Protein AF-A0A917DVJ4-F1 (afdb_monomer)

InterPro domains:
  IPR018531 Protein of unknown function DUF1993 [PF09351] (7-168)
  IPR018531 Protein of unknown function DUF1993 [PTHR36922] (6-174)
  IPR034660 DinB/YfiT-like putative metalloenzymes [G3DSA:1.20.120.450] (1-175)
  IPR034660 DinB/YfiT-like putative metalloenzymes [SSF109854] (7-173)

Mean predicted aligned error: 5.59 Å

pLDDT: mean 87.02, std 12.25, range [39.75, 98.81]

Sequence (176 aa):
MQLSVAETFSGTLRTLDSLLEKAADQGGKDADELMSARLAPDMYPLATQVCFAVYHALEIPHRLRGEPVPESVVAHVMAGLDPDNPGTLAAARARVADAIAILETAPAANPTPLGDAMVRIEQPNGTFAMTGEQYVRDWAMHQFYFHVMTAYAILRAAGIAIGKADYMPFARFKVA

Organism: NCBI:txid1703339

Structure (mmCIF, N/CA/C/O backbone):
data_AF-A0A917DVJ4-F1
#
_entry.id   AF-A0A917DVJ4-F1
#
loop_
_atom_site.group_PDB
_atom_site.id
_atom_site.type_symbol
_atom_site.label_atom_id
_atom_site.label_alt_id
_atom_site.label_comp_id
_atom_site.label_asym_id
_atom_site.label_entity_id
_atom_site.label_seq_id
_atom_site.pdbx_PDB_ins_code
_atom_site.Cartn_x
_atom_site.Cartn_y
_atom_site.Cartn_z
_atom_site.occupancy
_atom_site.B_iso_or_equiv
_atom_site.auth_seq_id
_atom_site.auth_comp_id
_atom_site.auth_asym_id
_atom_site.auth_atom_id
_atom_site.pdbx_PDB_model_num
ATOM 1 N N . MET A 1 1 ? 4.839 15.942 -20.034 1.00 39.75 1 MET A N 1
ATOM 2 C CA . MET A 1 1 ? 5.449 15.541 -18.751 1.00 39.75 1 MET A CA 1
ATOM 3 C C . MET A 1 1 ? 5.009 14.114 -18.501 1.00 39.75 1 MET A C 1
ATOM 5 O O . MET A 1 1 ? 3.821 13.892 -18.319 1.00 39.75 1 MET A O 1
ATOM 9 N N . GLN A 1 2 ? 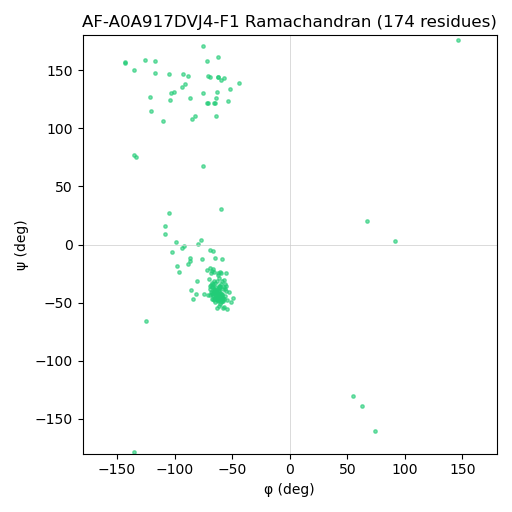5.909 13.152 -18.675 1.00 48.84 2 GLN A N 1
ATOM 10 C CA . GLN A 1 2 ? 5.601 11.738 -18.483 1.00 48.84 2 GLN A CA 1
ATOM 11 C C . GLN A 1 2 ? 5.776 11.473 -16.985 1.00 48.84 2 GLN A C 1
ATOM 13 O O . GLN A 1 2 ? 6.893 11.579 -16.493 1.00 48.84 2 GLN A O 1
ATOM 18 N N . LEU A 1 3 ? 4.675 11.273 -16.255 1.00 56.59 3 LEU A N 1
ATOM 19 C CA . LEU A 1 3 ? 4.735 10.931 -14.831 1.00 56.59 3 LEU A CA 1
ATOM 20 C C . LEU A 1 3 ? 5.422 9.572 -14.700 1.00 56.59 3 LEU A C 1
ATOM 22 O O . LEU A 1 3 ? 5.012 8.605 -15.346 1.00 56.59 3 LEU A O 1
ATOM 26 N N . SER A 1 4 ? 6.472 9.513 -13.892 1.00 76.94 4 SER A N 1
ATOM 27 C CA . SER A 1 4 ? 7.181 8.271 -13.609 1.00 76.94 4 SER A CA 1
ATOM 28 C C . SER A 1 4 ? 6.339 7.359 -12.710 1.00 76.94 4 SER A C 1
ATOM 30 O O . SER A 1 4 ? 5.448 7.797 -11.969 1.00 76.94 4 SER A O 1
ATOM 32 N N . VAL A 1 5 ? 6.631 6.059 -12.747 1.00 81.19 5 VAL A N 1
ATOM 33 C CA . VAL A 1 5 ? 5.953 5.067 -11.896 1.00 81.19 5 VAL A CA 1
ATOM 34 C C . VAL A 1 5 ? 6.172 5.382 -10.405 1.00 81.19 5 VAL A C 1
ATOM 36 O O . VAL A 1 5 ? 5.242 5.276 -9.606 1.00 81.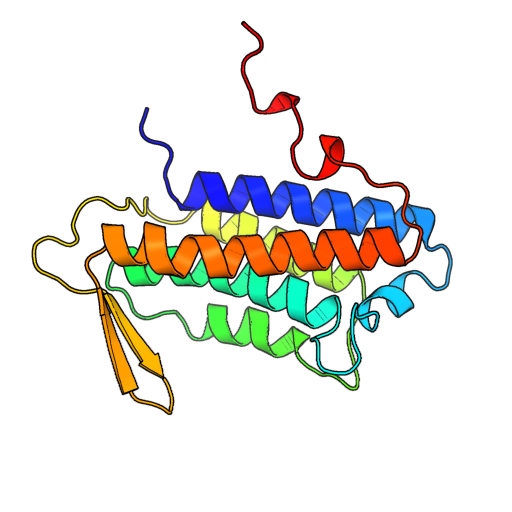19 5 VAL A O 1
ATOM 39 N N . ALA A 1 6 ? 7.362 5.875 -10.043 1.00 84.44 6 ALA A N 1
ATOM 40 C CA . ALA A 1 6 ? 7.710 6.267 -8.676 1.00 84.44 6 ALA A CA 1
ATOM 41 C C . ALA A 1 6 ? 6.877 7.455 -8.154 1.00 84.44 6 ALA A C 1
ATOM 43 O O . ALA A 1 6 ? 6.390 7.426 -7.020 1.00 84.44 6 ALA A O 1
ATOM 44 N N . GLU A 1 7 ? 6.639 8.480 -8.978 1.00 84.75 7 GLU A N 1
ATOM 45 C CA . GLU A 1 7 ? 5.765 9.608 -8.615 1.00 84.75 7 GLU A CA 1
ATOM 46 C C . GLU A 1 7 ? 4.320 9.144 -8.386 1.00 84.75 7 GLU A C 1
ATOM 48 O O . GLU A 1 7 ? 3.678 9.538 -7.410 1.00 84.75 7 GLU A O 1
ATOM 53 N N . THR A 1 8 ? 3.821 8.250 -9.243 1.00 86.75 8 THR A N 1
ATOM 54 C CA . THR A 1 8 ? 2.462 7.698 -9.126 1.00 86.75 8 THR A CA 1
ATOM 55 C C . THR A 1 8 ? 2.283 6.897 -7.832 1.00 86.75 8 THR A C 1
ATOM 57 O O . THR A 1 8 ? 1.302 7.084 -7.097 1.00 86.75 8 THR A O 1
ATOM 60 N N . PHE A 1 9 ? 3.244 6.027 -7.512 1.00 91.94 9 PHE A N 1
ATOM 61 C CA . PHE A 1 9 ? 3.194 5.207 -6.304 1.00 91.94 9 PHE A CA 1
ATOM 62 C C . PHE A 1 9 ? 3.414 6.020 -5.036 1.00 91.94 9 PHE A C 1
ATOM 64 O O . PHE A 1 9 ? 2.624 5.876 -4.108 1.00 91.94 9 PHE A O 1
ATOM 71 N N . SER A 1 10 ? 4.380 6.943 -5.002 1.00 92.88 10 SER A N 1
ATOM 72 C CA . SER A 1 10 ? 4.571 7.819 -3.837 1.00 92.88 10 SER A CA 1
ATOM 73 C C . SER A 1 10 ? 3.335 8.686 -3.572 1.00 92.88 10 SER A C 1
ATOM 75 O O . SER A 1 10 ? 2.961 8.911 -2.421 1.00 92.88 10 SER A O 1
ATOM 77 N N . GLY A 1 11 ? 2.642 9.154 -4.616 1.00 92.69 11 GLY A N 1
ATOM 78 C CA . GLY A 1 11 ? 1.345 9.809 -4.468 1.00 92.69 11 GLY A CA 1
ATOM 79 C C . GLY A 1 11 ? 0.341 8.891 -3.766 1.00 92.69 11 GLY A C 1
ATOM 80 O O . GLY A 1 11 ? -0.226 9.238 -2.727 1.00 92.69 11 GLY A O 1
ATOM 81 N N . THR A 1 12 ? 0.135 7.692 -4.290 1.00 95.00 12 THR A N 1
ATOM 82 C CA . THR A 1 12 ? -0.842 6.752 -3.721 1.00 95.00 12 THR A CA 1
ATOM 83 C C . THR A 1 12 ? -0.455 6.278 -2.308 1.00 95.00 12 THR A C 1
ATOM 85 O O . THR A 1 12 ? -1.326 6.121 -1.459 1.00 95.00 12 THR A O 1
ATOM 88 N N . LEU A 1 13 ? 0.834 6.144 -1.991 1.00 96.81 13 LEU A N 1
ATOM 89 C CA . LEU A 1 13 ? 1.298 5.851 -0.633 1.00 96.81 13 LEU A CA 1
ATOM 90 C C . LEU A 1 13 ? 1.011 6.998 0.344 1.00 96.81 13 LEU A C 1
ATOM 92 O O . LEU A 1 13 ? 0.570 6.733 1.454 1.00 96.81 13 LEU A O 1
ATOM 96 N N . ARG A 1 14 ? 1.151 8.268 -0.065 1.00 97.00 14 ARG A N 1
ATOM 97 C CA . ARG A 1 14 ? 0.711 9.404 0.774 1.00 97.00 14 ARG A CA 1
ATOM 98 C C . ARG A 1 14 ? -0.791 9.354 1.054 1.00 97.00 14 ARG A C 1
ATOM 100 O O . ARG A 1 14 ? -1.224 9.701 2.142 1.00 97.00 14 ARG A O 1
ATOM 107 N N . THR A 1 15 ? -1.583 8.897 0.083 1.00 96.56 15 THR A N 1
ATOM 108 C CA . THR A 1 15 ? -3.010 8.634 0.305 1.00 96.56 15 THR A CA 1
ATOM 109 C C . THR A 1 15 ? -3.205 7.547 1.361 1.00 96.56 15 THR A C 1
ATOM 111 O O . THR A 1 15 ? -3.989 7.746 2.282 1.00 96.56 15 THR A O 1
ATOM 114 N N . LEU A 1 16 ? -2.494 6.420 1.252 1.00 98.19 16 LEU A N 1
ATOM 115 C CA . LEU A 1 16 ? -2.566 5.343 2.240 1.00 98.19 16 LEU A CA 1
ATOM 116 C C . LEU A 1 16 ? -2.179 5.831 3.643 1.00 98.19 16 LEU A C 1
ATOM 118 O O . LEU A 1 16 ? -2.896 5.534 4.593 1.00 98.19 16 LEU A O 1
ATOM 122 N N . ASP A 1 17 ? -1.113 6.625 3.767 1.00 98.31 17 ASP A N 1
ATOM 123 C CA . ASP A 1 17 ? -0.705 7.219 5.045 1.00 98.31 17 ASP A CA 1
ATOM 124 C C . ASP A 1 17 ? -1.815 8.087 5.658 1.00 98.31 17 ASP A C 1
ATOM 126 O O . ASP A 1 17 ? -2.167 7.895 6.818 1.00 98.31 17 ASP A O 1
ATOM 130 N N . SER A 1 18 ? -2.455 8.959 4.869 1.00 97.94 18 SER A N 1
ATOM 131 C CA . SER A 1 18 ? -3.584 9.773 5.346 1.00 97.94 18 SER A CA 1
ATOM 132 C C . SER A 1 18 ? -4.803 8.939 5.765 1.00 97.94 18 SER A C 1
ATOM 134 O O . SER A 1 18 ? -5.548 9.339 6.659 1.00 97.94 18 SER A O 1
ATOM 136 N N . LEU A 1 19 ? -5.039 7.779 5.141 1.00 98.38 19 LEU A N 1
ATOM 137 C CA . LEU A 1 19 ? -6.100 6.860 5.571 1.00 98.38 19 LEU A CA 1
ATOM 138 C C . LEU A 1 19 ? -5.766 6.216 6.925 1.00 98.38 19 LEU A C 1
ATOM 140 O O . LEU A 1 19 ? -6.639 6.135 7.788 1.00 98.38 19 LEU A O 1
ATOM 144 N N . LEU A 1 20 ? -4.514 5.787 7.114 1.00 98.25 20 LEU A N 1
ATOM 145 C CA . LEU A 1 20 ? -4.028 5.211 8.373 1.00 98.25 20 LEU A CA 1
ATOM 146 C C . LEU A 1 20 ? -4.002 6.249 9.501 1.00 98.25 20 LEU A C 1
ATOM 148 O O . LEU A 1 20 ? -4.337 5.928 10.636 1.00 98.25 20 LEU A O 1
ATOM 152 N N . GLU A 1 21 ? -3.662 7.499 9.194 1.00 98.00 21 GLU A N 1
ATOM 153 C CA . GLU A 1 21 ? -3.731 8.621 10.133 1.00 98.00 21 GLU A CA 1
ATOM 154 C C . GLU A 1 21 ? -5.155 8.837 10.645 1.00 98.00 21 GLU A C 1
ATOM 156 O O . GLU A 1 21 ? -5.388 8.829 11.849 1.00 98.00 21 GLU A O 1
ATOM 161 N N . LYS A 1 22 ? -6.138 8.903 9.740 1.00 97.81 22 LYS A N 1
ATOM 162 C CA . LYS A 1 22 ? -7.548 9.007 10.135 1.00 97.81 22 LYS A CA 1
ATOM 163 C C . LYS A 1 22 ? -8.016 7.823 10.976 1.00 97.81 22 LYS A C 1
ATOM 165 O O . LYS A 1 22 ? -8.872 8.003 11.837 1.00 97.81 22 LYS A O 1
ATOM 170 N N . ALA A 1 23 ? -7.495 6.625 10.716 1.00 97.56 23 ALA A N 1
ATOM 171 C CA . ALA A 1 23 ? -7.784 5.455 11.534 1.00 97.56 23 ALA A CA 1
ATOM 172 C C . ALA A 1 23 ? -7.204 5.598 12.949 1.00 97.56 23 ALA A C 1
ATOM 174 O O . ALA A 1 23 ? -7.905 5.312 13.915 1.00 97.56 23 ALA A O 1
ATOM 175 N N . ALA A 1 24 ? -5.974 6.105 13.074 1.00 96.88 24 ALA A N 1
ATOM 176 C CA . ALA A 1 24 ? -5.344 6.372 14.365 1.00 96.88 24 ALA A CA 1
ATOM 177 C C . ALA A 1 24 ? -6.111 7.442 15.163 1.00 96.88 24 ALA A C 1
ATOM 179 O O . ALA A 1 24 ? -6.368 7.255 16.350 1.00 96.88 24 ALA A O 1
ATOM 180 N N . ASP A 1 25 ? -6.554 8.513 14.500 1.00 96.38 25 ASP A N 1
ATOM 181 C CA . ASP A 1 25 ? -7.299 9.605 15.137 1.00 96.38 25 ASP A CA 1
ATOM 182 C C . ASP A 1 25 ? -8.698 9.179 15.612 1.00 96.38 25 ASP A C 1
ATOM 184 O O . ASP A 1 25 ? -9.199 9.671 16.624 1.00 96.38 25 ASP A O 1
ATOM 188 N N . GLN A 1 26 ? -9.356 8.279 14.874 1.00 95.38 26 GLN A N 1
ATOM 189 C CA . GLN A 1 26 ? -10.740 7.869 15.138 1.00 95.38 26 GLN A CA 1
ATOM 190 C C . GLN A 1 26 ? -10.854 6.586 15.971 1.00 95.38 26 GLN A C 1
ATOM 192 O O . GLN A 1 26 ? -11.883 6.373 16.607 1.00 95.38 26 GLN A O 1
ATOM 197 N N . GLY A 1 27 ? -9.824 5.735 15.973 1.00 84.69 27 GLY A N 1
ATOM 198 C CA . GLY A 1 27 ? -9.834 4.430 16.642 1.00 84.69 27 GLY A CA 1
ATOM 199 C C . GLY A 1 27 ? -9.673 4.489 18.165 1.00 84.69 27 GLY A C 1
ATOM 200 O O . GLY A 1 27 ? -9.916 3.499 18.850 1.00 84.69 27 GLY A O 1
ATOM 201 N N . GLY A 1 28 ? -9.292 5.640 18.726 1.00 85.31 28 GLY A N 1
ATOM 202 C CA . GLY A 1 28 ? -9.133 5.798 20.171 1.00 85.31 28 GLY A CA 1
ATOM 203 C C . GLY A 1 28 ? -8.033 4.897 20.744 1.00 85.31 28 GLY A C 1
ATOM 204 O O . GLY A 1 28 ? -6.957 4.775 20.168 1.00 85.31 28 GLY A O 1
ATOM 205 N N . LYS A 1 29 ? -8.279 4.287 21.911 1.00 82.94 29 LYS A N 1
ATOM 206 C CA . LYS A 1 29 ? -7.277 3.458 22.613 1.00 82.94 29 LYS A CA 1
ATOM 207 C C . LYS A 1 29 ? -7.003 2.114 21.936 1.00 82.94 29 LYS A C 1
ATOM 209 O O . LYS A 1 29 ? -5.924 1.568 22.135 1.00 82.94 29 LYS A O 1
ATOM 214 N N . ASP A 1 30 ? -7.943 1.643 21.124 1.00 88.31 30 ASP A N 1
ATOM 215 C CA . ASP A 1 30 ? -7.911 0.317 20.506 1.00 88.31 30 ASP A CA 1
ATOM 216 C C . ASP A 1 30 ? -7.620 0.415 18.997 1.00 88.31 30 ASP A C 1
ATOM 218 O O . ASP A 1 30 ? -7.836 -0.527 18.241 1.00 88.31 30 ASP A O 1
ATOM 222 N N . ALA A 1 31 ? -7.121 1.567 18.529 1.00 93.19 31 ALA A N 1
ATOM 223 C CA . ALA A 1 31 ? -6.880 1.822 17.109 1.00 93.19 31 ALA A CA 1
ATOM 224 C C . ALA A 1 31 ? -5.955 0.773 16.465 1.00 93.19 31 ALA A C 1
ATOM 226 O O . ALA A 1 31 ? -6.147 0.402 15.307 1.00 93.19 31 ALA A O 1
ATOM 227 N N . ASP A 1 32 ? -4.991 0.250 17.224 1.00 95.31 32 ASP A N 1
ATOM 228 C CA . ASP A 1 32 ? -4.066 -0.779 16.747 1.00 95.31 32 ASP A CA 1
ATOM 229 C C . ASP A 1 32 ? -4.744 -2.143 16.509 1.00 95.31 32 ASP A C 1
ATOM 231 O O . ASP A 1 32 ? -4.255 -2.922 15.692 1.00 95.31 32 ASP A O 1
ATOM 235 N N . GLU A 1 33 ? -5.915 -2.424 17.100 1.00 94.56 33 GLU A N 1
ATOM 236 C CA . GLU A 1 33 ? -6.674 -3.656 16.816 1.00 94.56 33 GLU A CA 1
ATOM 237 C C . GLU A 1 33 ? -7.117 -3.740 15.344 1.00 94.56 33 GLU A C 1
ATOM 239 O O . GLU A 1 33 ? -7.271 -4.835 14.791 1.00 94.56 33 GLU A O 1
ATOM 244 N N . LEU A 1 34 ? -7.248 -2.592 14.664 1.00 95.88 34 LEU A N 1
ATOM 245 C CA . LEU A 1 34 ? -7.560 -2.526 13.234 1.00 95.88 34 LEU A CA 1
ATOM 246 C C . LEU A 1 34 ? -6.508 -3.226 12.371 1.00 95.88 34 LEU A C 1
ATOM 248 O O . LEU A 1 34 ? -6.836 -3.683 11.275 1.00 95.88 34 LEU A O 1
ATOM 252 N N . MET A 1 35 ? -5.268 -3.352 12.850 1.00 96.00 35 MET A N 1
ATOM 253 C CA . MET A 1 35 ? -4.189 -4.020 12.119 1.00 96.00 35 MET A CA 1
ATOM 254 C C . MET A 1 35 ? -4.490 -5.506 11.862 1.00 96.00 35 MET A C 1
ATOM 256 O O . MET A 1 35 ? -4.051 -6.042 10.841 1.00 96.00 35 MET A O 1
ATOM 260 N N . SER A 1 36 ? -5.313 -6.131 12.712 1.00 95.69 36 SER A N 1
ATOM 261 C CA . SER A 1 36 ? -5.814 -7.509 12.571 1.00 95.69 36 SER A CA 1
ATOM 262 C C . SER A 1 36 ? -7.084 -7.638 11.724 1.00 95.69 36 SER A C 1
ATOM 264 O O . SER A 1 36 ? -7.495 -8.754 11.394 1.00 95.69 36 SER A O 1
ATOM 266 N N . ALA A 1 37 ? -7.752 -6.530 11.394 1.00 96.06 37 ALA A N 1
ATOM 267 C CA . ALA A 1 37 ? -9.035 -6.567 10.700 1.00 96.06 37 ALA A CA 1
ATOM 268 C C . ALA A 1 37 ? -8.884 -7.060 9.250 1.00 96.06 37 ALA A C 1
ATOM 270 O O . ALA A 1 37 ? -7.910 -6.742 8.567 1.00 96.06 37 ALA A O 1
ATOM 271 N N . ARG A 1 38 ? -9.874 -7.819 8.762 1.00 97.19 38 ARG A N 1
ATOM 272 C CA . ARG A 1 38 ? -9.937 -8.385 7.399 1.00 97.19 38 ARG A CA 1
ATOM 273 C C . ARG A 1 38 ? -11.367 -8.385 6.867 1.00 97.19 38 ARG A C 1
ATOM 275 O O . ARG A 1 38 ? -12.314 -8.403 7.648 1.00 97.19 38 ARG A O 1
ATOM 282 N N . LEU A 1 39 ? -11.519 -8.387 5.541 1.00 98.06 39 LEU A N 1
ATOM 283 C CA . LEU A 1 39 ? -12.835 -8.373 4.879 1.00 98.06 39 LEU A CA 1
ATOM 284 C C . LEU A 1 39 ? -13.504 -9.750 4.817 1.00 98.06 39 LEU A C 1
ATOM 286 O O . LEU A 1 39 ? -14.727 -9.838 4.845 1.00 98.06 39 LEU A O 1
ATOM 290 N N . ALA A 1 40 ? -12.709 -10.813 4.719 1.00 97.94 40 ALA A N 1
ATOM 291 C CA . ALA A 1 40 ? -13.175 -12.193 4.680 1.00 97.94 40 ALA A CA 1
ATOM 292 C C . ALA A 1 40 ? -12.195 -13.100 5.445 1.00 97.94 40 ALA A C 1
ATOM 294 O O . ALA A 1 40 ? -11.034 -12.713 5.609 1.00 97.94 40 ALA A O 1
ATOM 295 N N . PRO A 1 41 ? -12.629 -14.280 5.932 1.00 95.44 41 PRO A N 1
ATOM 296 C CA . PRO A 1 41 ? -11.794 -15.155 6.763 1.00 95.44 41 PRO A CA 1
ATOM 297 C C . PRO A 1 41 ? -10.486 -15.612 6.103 1.00 95.44 41 PRO A C 1
ATOM 299 O O . PRO A 1 41 ? -9.493 -15.806 6.797 1.00 95.44 41 PRO A O 1
ATOM 302 N N . ASP A 1 42 ? -10.488 -15.769 4.781 1.00 95.25 42 ASP A N 1
ATOM 303 C CA . ASP A 1 42 ? -9.359 -16.200 3.952 1.00 95.25 42 ASP A CA 1
ATOM 304 C C . ASP A 1 42 ? -8.537 -15.033 3.379 1.00 95.25 42 ASP A C 1
ATOM 306 O O . ASP A 1 42 ? -7.515 -15.252 2.730 1.00 95.25 42 ASP A O 1
ATOM 310 N N . MET A 1 43 ? -8.947 -13.787 3.632 1.00 95.69 43 MET A N 1
ATOM 311 C CA . MET A 1 43 ? -8.198 -12.606 3.216 1.00 95.69 43 MET A CA 1
ATOM 312 C C . MET A 1 43 ? -7.176 -12.180 4.268 1.00 95.69 43 MET A C 1
ATOM 314 O O . MET A 1 43 ? -7.415 -12.224 5.478 1.00 95.69 43 MET A O 1
ATOM 318 N N . TYR A 1 44 ? -6.047 -11.673 3.779 1.00 95.44 44 TYR A N 1
ATOM 319 C CA . TYR A 1 44 ? -5.025 -11.065 4.619 1.00 95.44 44 TYR A CA 1
ATOM 320 C C . TYR A 1 44 ? -5.534 -9.815 5.364 1.00 95.44 44 TYR A C 1
ATOM 322 O O . TYR A 1 44 ? -6.309 -9.039 4.784 1.00 95.44 44 TYR A O 1
ATOM 330 N N . PRO A 1 45 ? -5.069 -9.590 6.610 1.00 96.19 45 PRO A N 1
ATOM 331 C CA . PRO A 1 45 ? -5.483 -8.463 7.441 1.00 96.19 45 PRO A CA 1
ATOM 332 C C . PRO A 1 45 ? -4.849 -7.137 7.001 1.00 96.19 45 PRO A C 1
ATOM 334 O O . PRO A 1 45 ? -3.934 -7.119 6.172 1.00 96.19 45 PRO A O 1
ATOM 337 N N . LEU A 1 46 ? -5.313 -6.023 7.577 1.00 96.94 46 LEU A N 1
ATOM 338 C CA . LEU A 1 46 ? -4.853 -4.665 7.262 1.00 96.94 46 LEU A CA 1
ATOM 339 C C . LEU A 1 46 ? -3.325 -4.541 7.277 1.00 96.94 46 LEU A C 1
ATOM 341 O O . LEU A 1 46 ? -2.762 -4.000 6.325 1.00 96.94 46 LEU A O 1
ATOM 345 N N . ALA A 1 47 ? -2.659 -5.080 8.305 1.00 95.38 47 ALA A N 1
ATOM 346 C CA . ALA A 1 47 ? -1.200 -5.062 8.425 1.00 95.38 47 ALA A CA 1
ATOM 347 C C . ALA A 1 47 ? -0.505 -5.584 7.161 1.00 95.38 47 ALA A C 1
ATOM 349 O O . ALA A 1 47 ? 0.360 -4.926 6.575 1.00 95.38 47 ALA A O 1
ATOM 350 N N . THR A 1 48 ? -0.952 -6.742 6.684 1.00 94.75 48 THR A N 1
ATOM 351 C CA . THR A 1 48 ? -0.418 -7.391 5.491 1.00 94.75 48 THR A CA 1
ATOM 352 C C . THR A 1 48 ? -0.755 -6.620 4.216 1.00 94.75 48 THR A C 1
ATOM 354 O O . THR A 1 48 ? 0.100 -6.504 3.339 1.00 94.75 48 THR A O 1
ATOM 357 N N . GLN A 1 49 ? -1.956 -6.039 4.109 1.00 97.00 49 GLN A N 1
ATOM 358 C CA . GLN A 1 49 ? -2.320 -5.204 2.955 1.00 97.00 49 GLN A CA 1
ATOM 359 C C . GLN A 1 49 ? -1.408 -3.974 2.8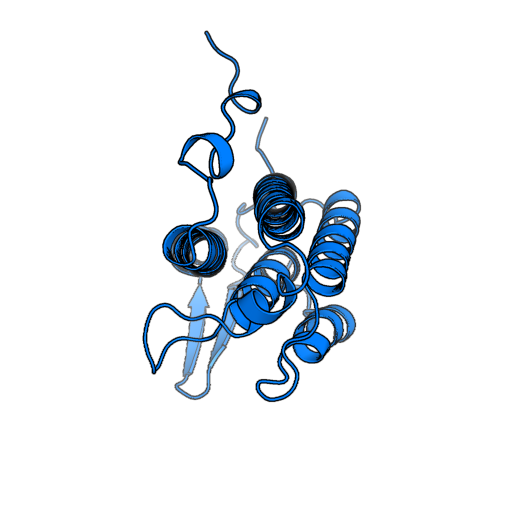42 1.00 97.00 49 GLN A C 1
ATOM 361 O O . GLN A 1 49 ? -0.931 -3.659 1.753 1.00 97.00 49 GLN A O 1
ATOM 366 N N . VAL A 1 50 ? -1.106 -3.309 3.964 1.00 96.50 50 VAL A N 1
ATOM 367 C CA . VAL A 1 50 ? -0.168 -2.174 3.989 1.00 96.50 50 VAL A CA 1
ATOM 368 C C . VAL A 1 50 ? 1.238 -2.623 3.592 1.00 96.50 50 VAL A C 1
ATOM 370 O O . VAL A 1 50 ? 1.880 -1.973 2.765 1.00 96.50 50 VAL A O 1
ATOM 373 N N . CYS A 1 51 ? 1.701 -3.760 4.119 1.00 94.69 51 CYS A N 1
ATOM 374 C CA . CYS A 1 51 ? 3.006 -4.316 3.770 1.00 94.69 51 CYS A CA 1
ATOM 375 C C . CYS A 1 51 ? 3.120 -4.608 2.268 1.00 94.69 51 CYS A C 1
ATOM 377 O O . CYS A 1 51 ? 4.100 -4.197 1.648 1.00 94.69 51 CYS A O 1
ATOM 379 N N . PHE A 1 52 ? 2.118 -5.240 1.652 1.00 95.06 52 PHE A N 1
ATOM 380 C CA . PHE A 1 52 ? 2.147 -5.513 0.213 1.00 95.06 52 PHE A CA 1
ATOM 381 C C . PHE A 1 52 ? 2.022 -4.255 -0.649 1.00 95.06 52 PHE A C 1
ATOM 383 O O . PHE A 1 52 ? 2.699 -4.160 -1.673 1.00 95.06 52 PHE A O 1
ATOM 390 N N . ALA A 1 53 ? 1.233 -3.260 -0.233 1.00 96.19 53 ALA A N 1
ATOM 391 C CA . ALA A 1 53 ? 1.196 -1.970 -0.920 1.00 96.19 53 ALA A CA 1
ATOM 392 C C . ALA A 1 53 ? 2.590 -1.315 -0.946 1.00 96.19 53 ALA A C 1
ATOM 394 O O . ALA A 1 53 ? 3.052 -0.883 -2.002 1.00 96.19 53 ALA A O 1
ATOM 395 N N . VAL A 1 54 ? 3.290 -1.302 0.193 1.00 95.19 54 VAL A N 1
ATOM 396 C CA . VAL A 1 54 ? 4.665 -0.789 0.295 1.00 95.19 54 VAL A CA 1
ATOM 397 C C . VAL A 1 54 ? 5.642 -1.628 -0.529 1.00 95.19 54 VAL A C 1
ATOM 399 O O . VAL A 1 54 ? 6.436 -1.066 -1.282 1.00 95.19 54 VAL A O 1
ATOM 402 N N . TYR A 1 55 ? 5.563 -2.957 -0.438 1.00 94.25 55 TYR A N 1
ATOM 403 C CA . TYR A 1 55 ? 6.421 -3.864 -1.198 1.00 94.25 55 TYR A CA 1
ATOM 404 C C . TYR A 1 55 ? 6.348 -3.589 -2.691 1.00 94.25 55 TYR A C 1
ATOM 406 O O . TYR A 1 55 ? 7.370 -3.318 -3.312 1.00 94.25 55 TYR A O 1
ATOM 414 N N . HIS A 1 56 ? 5.141 -3.607 -3.256 1.00 93.81 56 HIS A N 1
ATOM 415 C CA . HIS A 1 56 ? 4.951 -3.414 -4.686 1.00 93.81 56 HIS A CA 1
ATOM 416 C C . HIS A 1 56 ? 5.394 -2.022 -5.128 1.00 93.81 56 HIS A C 1
ATOM 418 O O . HIS A 1 56 ? 6.065 -1.900 -6.151 1.00 93.81 56 HIS A O 1
ATOM 424 N N . ALA A 1 57 ? 5.118 -0.986 -4.331 1.00 93.88 57 ALA A N 1
ATOM 425 C CA . ALA A 1 57 ? 5.586 0.360 -4.635 1.00 93.88 57 ALA A CA 1
ATOM 426 C C . ALA A 1 57 ?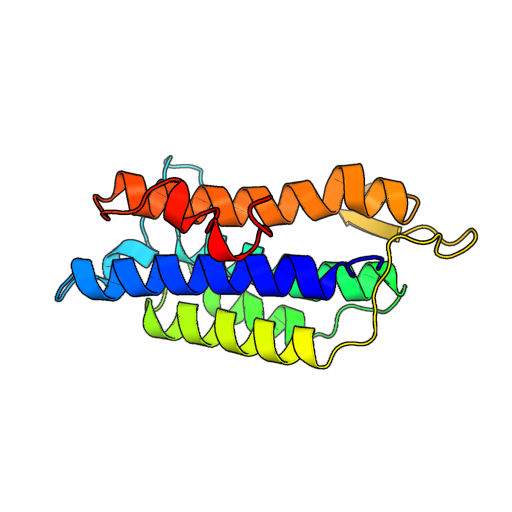 7.115 0.429 -4.804 1.00 93.88 57 ALA A C 1
ATOM 428 O O . ALA A 1 57 ? 7.590 1.129 -5.694 1.00 93.88 57 ALA A O 1
ATOM 429 N N . LEU A 1 58 ? 7.873 -0.312 -3.987 1.00 92.25 58 LEU A N 1
ATOM 430 C CA . LEU A 1 58 ? 9.337 -0.338 -4.022 1.00 92.25 58 LEU A CA 1
ATOM 431 C C . LEU A 1 58 ? 9.907 -1.330 -5.040 1.00 92.25 58 LEU A C 1
ATOM 433 O O . LEU A 1 58 ? 10.906 -1.042 -5.694 1.00 92.25 58 LEU A O 1
ATOM 437 N N . GLU A 1 59 ? 9.299 -2.499 -5.183 1.00 91.50 59 GLU A N 1
ATOM 438 C CA . GLU A 1 59 ? 9.795 -3.594 -6.014 1.00 91.50 59 GLU A CA 1
ATOM 439 C C . GLU A 1 59 ? 9.595 -3.325 -7.514 1.00 91.50 59 GLU A C 1
ATOM 441 O O . GLU A 1 59 ? 10.521 -3.518 -8.305 1.00 91.50 59 GLU A O 1
ATOM 446 N N . ILE A 1 60 ? 8.427 -2.806 -7.904 1.00 91.19 60 ILE A N 1
ATOM 447 C CA . ILE A 1 60 ? 8.069 -2.583 -9.310 1.00 91.19 60 ILE A CA 1
ATOM 448 C C . ILE A 1 60 ? 9.093 -1.680 -10.034 1.00 91.19 60 ILE A C 1
ATOM 450 O O . ILE A 1 60 ? 9.527 -2.057 -11.127 1.00 91.19 60 ILE A O 1
ATOM 454 N N . PRO A 1 61 ? 9.540 -0.533 -9.472 1.00 89.00 61 PRO A N 1
ATOM 455 C CA . PRO A 1 61 ? 10.594 0.275 -10.082 1.00 89.00 61 PRO A CA 1
ATOM 456 C C . PRO A 1 61 ? 11.910 -0.476 -10.319 1.00 89.00 61 PRO A C 1
ATOM 458 O O . PRO A 1 61 ? 12.543 -0.242 -11.344 1.00 89.00 61 PRO A O 1
ATOM 461 N N . HIS A 1 62 ? 12.317 -1.384 -9.424 1.00 88.38 62 HIS A N 1
ATOM 462 C CA . HIS A 1 62 ? 13.539 -2.181 -9.609 1.00 88.38 62 HIS A CA 1
ATOM 463 C C . HIS A 1 62 ? 13.392 -3.140 -10.791 1.00 88.38 62 HIS A C 1
ATOM 465 O O . HIS A 1 62 ? 14.242 -3.157 -11.683 1.00 88.38 62 HIS A O 1
ATOM 471 N N . ARG A 1 63 ? 12.265 -3.862 -10.876 1.00 88.31 63 ARG A N 1
ATOM 472 C CA . ARG A 1 63 ? 11.997 -4.748 -12.021 1.00 88.31 63 ARG A CA 1
ATOM 473 C C . ARG A 1 63 ? 11.929 -4.001 -13.345 1.00 88.31 63 ARG A C 1
ATOM 475 O O . ARG A 1 63 ? 12.435 -4.505 -14.343 1.00 88.31 63 ARG A O 1
ATOM 482 N N . LEU A 1 64 ? 11.363 -2.795 -13.358 1.00 85.75 64 LEU A N 1
ATOM 483 C CA . LEU A 1 64 ? 11.330 -1.948 -14.553 1.00 85.75 64 LEU A CA 1
ATOM 484 C C . LEU A 1 64 ? 12.705 -1.445 -14.993 1.00 85.75 64 LEU A C 1
ATOM 486 O O . LEU A 1 64 ? 12.863 -1.102 -16.160 1.00 85.75 64 LEU A O 1
ATOM 490 N N . ARG A 1 65 ? 13.693 -1.421 -14.096 1.00 84.69 65 ARG A N 1
ATOM 491 C CA . ARG A 1 65 ? 15.094 -1.130 -14.430 1.00 84.69 65 ARG A CA 1
ATOM 492 C C . ARG A 1 65 ? 15.912 -2.390 -14.734 1.00 84.69 65 ARG A C 1
ATOM 494 O O . ARG A 1 65 ? 17.085 -2.279 -15.070 1.00 84.69 65 ARG A O 1
ATOM 501 N N . GLY A 1 66 ? 15.311 -3.580 -14.641 1.00 83.31 66 GLY A N 1
ATOM 502 C CA . GLY A 1 66 ? 16.028 -4.852 -14.768 1.00 83.31 66 GLY A CA 1
ATOM 503 C C . GLY A 1 66 ? 17.004 -5.108 -13.613 1.00 83.31 66 GLY A C 1
ATOM 504 O O . GLY A 1 66 ? 17.934 -5.898 -13.756 1.00 83.31 66 GLY A O 1
ATOM 505 N N . GLU A 1 67 ? 16.810 -4.431 -12.482 1.00 85.38 67 GLU A N 1
ATOM 506 C CA . GLU A 1 67 ? 17.652 -4.540 -11.295 1.00 85.38 67 GLU A CA 1
ATOM 507 C C . GLU A 1 67 ? 17.093 -5.600 -10.335 1.00 85.38 67 GLU A C 1
ATOM 509 O O . GLU A 1 67 ? 15.870 -5.754 -10.222 1.00 85.38 67 GLU A O 1
ATOM 514 N N . PRO A 1 68 ? 17.958 -6.321 -9.599 1.00 84.25 68 PRO A N 1
ATOM 515 C CA . PRO A 1 68 ? 17.497 -7.159 -8.504 1.00 84.25 68 PRO A CA 1
ATOM 516 C C . PRO A 1 68 ? 16.827 -6.297 -7.428 1.00 84.25 68 PRO A C 1
ATOM 518 O O . PRO A 1 68 ? 17.264 -5.183 -7.135 1.00 84.25 68 PRO A O 1
ATOM 521 N N . VAL A 1 69 ? 15.777 -6.833 -6.810 1.00 85.56 69 VAL A N 1
ATOM 522 C CA . VAL A 1 69 ? 15.125 -6.194 -5.662 1.00 85.56 69 VAL A CA 1
ATOM 523 C C . VAL A 1 69 ? 16.059 -6.331 -4.457 1.00 85.56 69 VAL A C 1
ATOM 525 O O . VAL A 1 69 ? 16.395 -7.464 -4.105 1.00 85.56 69 VAL A O 1
ATOM 528 N N . PRO A 1 70 ? 16.490 -5.233 -3.812 1.00 86.06 70 PRO A N 1
ATOM 529 C CA . PRO A 1 70 ? 17.387 -5.317 -2.668 1.00 86.06 70 PRO A CA 1
ATOM 530 C C . PRO A 1 70 ? 16.771 -6.127 -1.522 1.00 86.06 70 PRO A C 1
ATOM 532 O O . PRO A 1 70 ? 15.591 -5.964 -1.206 1.00 86.06 70 PRO A O 1
ATOM 535 N N . GLU A 1 71 ? 17.579 -6.936 -0.832 1.00 86.06 71 GLU A N 1
ATOM 536 C CA . GLU A 1 71 ? 17.131 -7.663 0.366 1.00 86.06 71 GLU A CA 1
ATOM 537 C C . GLU A 1 71 ? 16.583 -6.718 1.438 1.00 86.06 71 GLU A C 1
ATOM 539 O O . GLU A 1 71 ? 15.657 -7.079 2.154 1.00 86.06 71 GLU A O 1
ATOM 544 N N . SER A 1 72 ? 17.085 -5.482 1.510 1.00 79.69 72 SER A N 1
ATOM 545 C CA . SER A 1 72 ? 16.556 -4.451 2.404 1.00 79.69 72 SER A CA 1
ATOM 546 C C . SER A 1 72 ? 15.099 -4.088 2.104 1.00 79.69 72 SER A C 1
ATOM 548 O O . SER A 1 72 ? 14.338 -3.874 3.040 1.00 79.69 72 SER A O 1
ATOM 550 N N . VAL A 1 73 ? 14.673 -4.079 0.834 1.00 79.00 73 VAL A N 1
ATOM 551 C CA . VAL A 1 73 ? 13.266 -3.860 0.447 1.00 79.00 73 VAL A CA 1
ATOM 552 C C . VAL A 1 73 ? 12.403 -5.038 0.896 1.00 79.00 73 VAL A C 1
ATOM 554 O O . VAL A 1 73 ? 11.303 -4.842 1.412 1.00 79.00 73 VAL A O 1
ATOM 557 N N . VAL A 1 74 ? 12.911 -6.263 0.744 1.00 79.81 74 VAL A N 1
ATOM 558 C CA . VAL A 1 74 ? 12.223 -7.476 1.205 1.00 79.81 74 VAL A CA 1
ATOM 559 C C . VAL A 1 74 ? 12.114 -7.477 2.732 1.00 79.81 74 VAL A C 1
ATOM 561 O O . VAL A 1 74 ? 11.020 -7.631 3.265 1.00 79.81 74 VAL A O 1
ATOM 564 N N . ALA A 1 75 ? 13.214 -7.230 3.442 1.00 78.44 75 ALA A N 1
ATOM 565 C CA . ALA A 1 75 ? 13.268 -7.184 4.900 1.00 78.44 75 ALA A CA 1
ATOM 566 C C . ALA A 1 75 ? 12.376 -6.079 5.482 1.00 78.44 75 ALA A C 1
ATOM 568 O O . ALA A 1 75 ? 11.670 -6.324 6.463 1.00 78.44 75 ALA A O 1
ATOM 569 N N . HIS A 1 76 ? 12.344 -4.900 4.842 1.00 69.62 76 HIS A N 1
ATOM 570 C CA . HIS A 1 76 ? 11.451 -3.801 5.218 1.00 69.62 76 HIS A CA 1
ATOM 571 C C . HIS A 1 76 ? 10.008 -4.282 5.285 1.00 69.62 76 HIS A C 1
ATOM 573 O O . HIS A 1 76 ? 9.302 -3.954 6.225 1.00 69.62 76 HIS A O 1
ATOM 579 N N . VAL A 1 77 ? 9.574 -5.120 4.347 1.00 71.88 77 VAL A N 1
ATOM 580 C CA . VAL A 1 77 ? 8.196 -5.620 4.262 1.00 71.88 77 VAL A CA 1
ATOM 581 C C . VAL A 1 77 ? 7.968 -6.825 5.172 1.00 71.88 77 VAL A C 1
ATOM 583 O O . VAL A 1 77 ? 6.985 -6.846 5.908 1.00 71.88 77 VAL A O 1
ATOM 586 N N . MET A 1 78 ? 8.872 -7.809 5.161 1.00 70.56 78 MET A N 1
ATOM 587 C CA . MET A 1 78 ? 8.711 -9.058 5.918 1.00 70.56 78 MET A CA 1
ATOM 588 C C . MET A 1 78 ? 8.631 -8.827 7.432 1.00 70.56 78 MET A C 1
ATOM 590 O O . MET A 1 78 ? 7.934 -9.565 8.121 1.00 70.56 78 MET A O 1
ATOM 594 N N . ALA A 1 79 ? 9.263 -7.770 7.950 1.00 67.00 79 ALA A N 1
ATOM 595 C CA . ALA A 1 79 ? 9.189 -7.420 9.368 1.00 67.00 79 ALA A CA 1
ATOM 596 C C . ALA A 1 79 ? 7.780 -7.004 9.852 1.00 67.00 79 ALA A C 1
ATOM 598 O O . ALA A 1 79 ? 7.578 -6.882 11.055 1.00 67.00 79 ALA A O 1
ATOM 599 N N . GLY A 1 80 ? 6.820 -6.758 8.950 1.00 64.06 80 GLY A N 1
ATOM 600 C CA . GLY A 1 80 ? 5.422 -6.446 9.287 1.00 64.06 80 GLY A CA 1
ATOM 601 C C . GLY A 1 80 ? 4.422 -7.563 8.963 1.00 64.06 80 GLY A C 1
ATOM 602 O O . GLY A 1 80 ? 3.219 -7.321 9.002 1.00 64.06 80 GLY A O 1
ATOM 603 N N . LEU A 1 81 ? 4.896 -8.760 8.598 1.00 75.00 81 LEU A N 1
ATOM 604 C CA . LEU A 1 81 ? 4.064 -9.890 8.162 1.00 75.00 81 LEU A CA 1
ATOM 605 C C . LEU A 1 81 ? 3.920 -10.993 9.219 1.00 75.00 81 LEU A C 1
ATOM 607 O O . LEU A 1 81 ? 3.706 -12.150 8.863 1.00 75.00 81 LEU A O 1
ATOM 611 N N . ASP A 1 82 ? 4.028 -10.654 10.501 1.00 82.06 82 ASP A N 1
ATOM 612 C CA . ASP A 1 82 ? 3.706 -11.589 11.577 1.00 82.06 82 ASP A CA 1
ATOM 613 C C . ASP A 1 82 ? 2.181 -11.590 11.816 1.00 82.06 82 ASP A C 1
ATOM 615 O O . ASP A 1 82 ? 1.636 -10.581 12.273 1.00 82.06 82 ASP A O 1
ATOM 619 N N . PRO A 1 83 ? 1.459 -12.679 11.484 1.00 71.44 83 PRO A N 1
ATOM 620 C CA . PRO A 1 83 ? 0.014 -12.746 11.685 1.00 71.44 83 PRO A CA 1
ATOM 621 C C . PRO A 1 83 ? -0.386 -12.767 13.166 1.00 71.44 83 PRO A C 1
ATOM 623 O O . PRO A 1 83 ? -1.514 -12.386 13.478 1.00 71.44 83 PRO A O 1
ATOM 626 N N . ASP A 1 84 ? 0.514 -13.186 14.060 1.00 81.31 84 ASP A N 1
ATOM 627 C CA . ASP A 1 84 ? 0.283 -13.222 15.505 1.00 81.31 84 ASP A CA 1
ATOM 628 C C . ASP A 1 84 ? 0.672 -11.892 16.174 1.00 81.31 84 ASP A C 1
ATOM 630 O O . ASP A 1 84 ? 0.237 -11.596 17.289 1.00 81.31 84 ASP A O 1
ATOM 634 N N . ASN A 1 85 ? 1.456 -11.060 15.481 1.00 85.81 85 ASN A N 1
ATOM 635 C CA . ASN A 1 85 ? 1.869 -9.737 15.932 1.00 85.81 85 ASN A CA 1
ATOM 636 C C . ASN A 1 85 ? 1.737 -8.693 14.802 1.00 85.81 85 ASN A C 1
ATOM 638 O O . ASN A 1 85 ? 2.734 -8.271 14.210 1.00 85.81 85 ASN A O 1
ATOM 642 N N . PRO A 1 86 ? 0.508 -8.226 14.516 1.00 86.56 86 PRO A N 1
ATOM 643 C CA . PRO A 1 86 ? 0.198 -7.359 13.373 1.00 86.56 86 PRO A CA 1
ATOM 644 C C . PRO A 1 86 ? 0.774 -5.933 13.495 1.00 86.56 86 PRO A C 1
ATOM 646 O O . PRO A 1 86 ? 0.664 -5.133 12.561 1.00 86.56 86 PRO A O 1
ATOM 649 N N . GLY A 1 87 ? 1.392 -5.601 14.633 1.00 91.56 87 GLY A N 1
ATOM 650 C CA . GLY A 1 87 ? 2.003 -4.305 14.901 1.00 91.56 87 GLY A CA 1
ATOM 651 C C . GLY A 1 87 ? 0.988 -3.190 15.160 1.00 91.56 87 GLY A C 1
ATOM 652 O O . GLY A 1 87 ? -0.163 -3.434 15.509 1.00 91.56 87 GLY A O 1
ATOM 653 N N . THR A 1 88 ? 1.446 -1.947 15.011 1.00 94.69 88 THR A N 1
ATOM 654 C CA . THR A 1 88 ? 0.667 -0.734 15.302 1.00 94.69 88 THR A CA 1
ATOM 655 C C . THR A 1 88 ? 0.446 0.104 14.048 1.00 94.69 88 THR A C 1
ATOM 657 O O . THR A 1 88 ? 1.239 0.052 13.099 1.00 94.69 88 THR A O 1
ATOM 660 N N . LEU A 1 89 ? -0.586 0.951 14.058 1.00 96.19 89 LEU A N 1
ATOM 661 C CA . LEU A 1 89 ? -0.819 1.942 13.003 1.00 96.19 89 LEU A CA 1
ATOM 662 C C . LEU A 1 89 ? 0.381 2.883 12.856 1.00 96.19 89 LEU A C 1
ATOM 664 O O . LEU A 1 89 ? 0.772 3.213 11.739 1.00 96.19 89 LEU A O 1
ATOM 668 N N . ALA A 1 90 ? 1.017 3.268 13.966 1.00 95.62 90 ALA A N 1
ATOM 669 C CA . ALA A 1 90 ? 2.216 4.104 13.945 1.00 95.62 90 ALA A CA 1
ATOM 670 C C . ALA A 1 90 ? 3.383 3.428 13.200 1.00 95.62 90 ALA A C 1
ATOM 672 O O . ALA A 1 90 ? 4.029 4.059 12.362 1.00 95.62 90 ALA A O 1
ATOM 673 N N . ALA A 1 91 ? 3.625 2.136 13.448 1.00 93.44 91 ALA A N 1
ATOM 674 C CA . ALA A 1 91 ? 4.659 1.376 12.745 1.00 93.44 91 ALA A CA 1
ATOM 675 C C . ALA A 1 91 ? 4.321 1.175 11.257 1.00 93.44 91 ALA A C 1
ATOM 677 O O . ALA A 1 91 ? 5.206 1.231 10.399 1.00 93.44 91 ALA A O 1
ATOM 678 N N . ALA A 1 92 ? 3.040 0.974 10.935 1.00 95.12 92 ALA A N 1
ATOM 679 C CA . ALA A 1 92 ? 2.568 0.893 9.558 1.00 95.12 92 ALA A CA 1
ATOM 680 C C . ALA A 1 92 ? 2.804 2.211 8.804 1.00 95.12 92 ALA A C 1
ATOM 682 O O . ALA A 1 92 ? 3.380 2.199 7.718 1.00 95.12 92 ALA A O 1
ATOM 683 N N . ARG A 1 93 ? 2.443 3.351 9.404 1.00 97.06 93 ARG A N 1
ATOM 684 C CA . ARG A 1 93 ? 2.692 4.689 8.846 1.00 97.06 93 ARG A CA 1
ATOM 685 C C . ARG A 1 93 ? 4.176 4.978 8.644 1.00 97.06 93 ARG A C 1
ATOM 687 O O . ARG A 1 93 ? 4.559 5.430 7.570 1.00 97.06 93 ARG A O 1
ATOM 694 N N . ALA A 1 94 ? 5.023 4.649 9.622 1.00 95.00 94 ALA A N 1
ATOM 695 C CA . ALA A 1 94 ? 6.474 4.796 9.489 1.00 95.00 94 ALA A CA 1
ATOM 696 C C . ALA A 1 94 ? 7.010 4.026 8.268 1.00 95.00 94 ALA A C 1
ATOM 698 O O . ALA A 1 94 ? 7.738 4.577 7.447 1.00 95.00 94 ALA A O 1
ATOM 699 N N . ARG A 1 95 ? 6.541 2.789 8.069 1.00 93.31 95 ARG A N 1
ATOM 700 C CA . ARG A 1 95 ? 6.902 1.967 6.906 1.00 93.31 95 ARG A CA 1
ATOM 701 C C . ARG A 1 95 ? 6.462 2.587 5.575 1.00 93.31 95 ARG A C 1
ATOM 703 O O . ARG A 1 95 ? 7.205 2.492 4.595 1.00 93.31 95 ARG A O 1
ATOM 710 N N . VAL A 1 96 ? 5.283 3.215 5.530 1.00 96.12 96 VAL A N 1
ATOM 711 C CA . VAL A 1 96 ? 4.805 3.965 4.354 1.00 96.12 96 VAL A CA 1
ATOM 712 C C . VAL A 1 96 ? 5.674 5.202 4.102 1.00 96.12 96 VAL A C 1
ATOM 714 O O . VAL A 1 96 ? 6.061 5.445 2.959 1.00 96.12 96 VAL A O 1
ATOM 717 N N . ALA A 1 97 ? 6.017 5.955 5.149 1.00 96.00 97 ALA A N 1
ATOM 718 C CA . ALA A 1 97 ? 6.863 7.144 5.060 1.00 96.00 97 ALA A CA 1
ATOM 719 C C . ALA A 1 97 ? 8.273 6.815 4.539 1.00 96.00 97 ALA A C 1
ATOM 721 O O . ALA A 1 97 ? 8.746 7.466 3.606 1.00 96.00 97 ALA A O 1
ATOM 722 N N . ASP A 1 98 ? 8.898 5.757 5.057 1.00 93.38 98 ASP A N 1
ATOM 723 C CA . ASP A 1 98 ? 10.203 5.279 4.588 1.00 93.38 98 ASP A CA 1
ATOM 724 C C . ASP A 1 98 ? 10.159 4.913 3.098 1.00 93.38 98 ASP A C 1
ATOM 726 O O . ASP A 1 98 ? 11.046 5.276 2.324 1.00 93.38 98 ASP A O 1
ATOM 730 N N . ALA A 1 99 ? 9.091 4.238 2.664 1.00 93.44 99 ALA A N 1
ATOM 731 C CA . ALA A 1 99 ? 8.919 3.867 1.265 1.00 93.44 99 ALA A CA 1
ATOM 732 C C . ALA A 1 99 ? 8.754 5.090 0.351 1.00 93.44 99 ALA A C 1
ATOM 734 O O . ALA A 1 99 ? 9.311 5.118 -0.745 1.00 93.44 99 ALA A O 1
ATOM 735 N N . ILE A 1 100 ? 8.030 6.119 0.801 1.00 94.88 100 ILE A N 1
ATOM 736 C CA . ILE A 1 100 ? 7.922 7.392 0.079 1.00 94.88 100 ILE A CA 1
ATOM 737 C C . ILE A 1 100 ? 9.305 8.042 -0.062 1.00 94.88 100 ILE A C 1
ATOM 739 O O . ILE A 1 100 ? 9.667 8.415 -1.176 1.00 94.88 100 ILE A O 1
ATOM 743 N N . ALA A 1 101 ? 10.096 8.113 1.013 1.00 93.44 101 ALA A N 1
ATOM 744 C CA . ALA A 1 101 ? 11.438 8.702 0.980 1.00 93.44 101 ALA A CA 1
ATOM 745 C C . ALA A 1 101 ? 12.390 7.952 0.026 1.00 93.44 101 ALA A C 1
ATOM 747 O O . ALA A 1 101 ? 13.155 8.567 -0.723 1.00 93.44 101 ALA A O 1
ATOM 748 N N . ILE A 1 102 ? 12.308 6.617 -0.010 1.00 91.19 102 ILE A N 1
ATOM 749 C CA . ILE A 1 102 ? 13.055 5.799 -0.976 1.00 91.19 102 ILE A CA 1
ATOM 750 C C . ILE A 1 102 ? 12.615 6.128 -2.410 1.00 91.19 102 ILE A C 1
ATOM 752 O O . ILE A 1 102 ? 13.458 6.318 -3.283 1.00 91.19 102 ILE A O 1
ATOM 756 N N . LEU A 1 103 ? 11.309 6.233 -2.671 1.00 90.50 103 LEU A N 1
ATOM 757 C CA . LEU A 1 103 ? 10.789 6.517 -4.014 1.00 90.50 103 LEU A CA 1
ATOM 758 C C . LEU A 1 103 ? 11.137 7.918 -4.517 1.00 90.50 103 LEU A C 1
ATOM 760 O O . LEU A 1 103 ? 11.362 8.087 -5.711 1.00 90.50 103 LEU A O 1
ATOM 764 N N . GLU A 1 104 ? 11.195 8.910 -3.630 1.00 90.00 104 GLU A N 1
ATOM 765 C CA . GLU A 1 104 ? 11.564 10.289 -3.976 1.00 90.00 104 GLU A CA 1
ATOM 766 C C . GLU A 1 104 ? 13.037 10.433 -4.382 1.00 90.00 104 GLU A C 1
ATOM 768 O O . GLU A 1 104 ? 13.386 11.353 -5.119 1.00 90.00 104 GLU A O 1
ATOM 773 N N . THR A 1 105 ? 13.896 9.520 -3.924 1.00 88.69 105 THR A N 1
ATOM 774 C CA . THR A 1 105 ? 15.332 9.502 -4.248 1.00 88.69 105 THR A CA 1
ATOM 775 C C . THR A 1 105 ? 15.694 8.465 -5.314 1.00 88.69 105 THR A C 1
ATOM 777 O O . THR A 1 105 ? 16.834 8.430 -5.784 1.00 88.69 105 THR A O 1
ATOM 780 N N . ALA A 1 106 ? 14.737 7.629 -5.726 1.00 84.56 106 ALA A N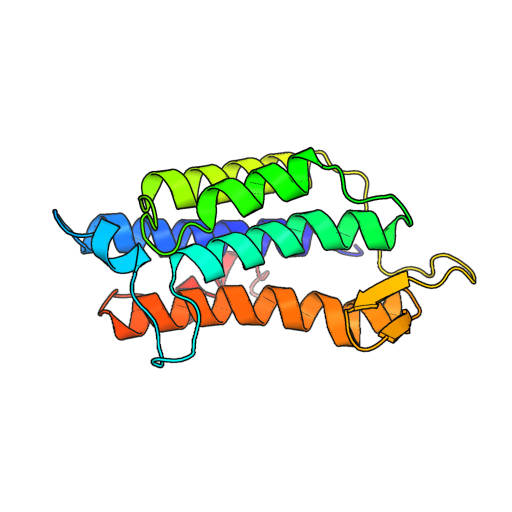 1
ATOM 781 C CA . ALA A 1 106 ? 14.962 6.568 -6.693 1.00 84.56 106 ALA A CA 1
ATOM 782 C C . ALA A 1 106 ? 15.186 7.118 -8.117 1.00 84.56 106 ALA A C 1
ATOM 784 O O . ALA A 1 106 ? 14.520 8.070 -8.535 1.00 84.56 106 ALA A O 1
ATOM 785 N N . PRO A 1 107 ? 16.055 6.477 -8.923 1.00 81.56 107 PRO A N 1
ATOM 786 C CA . PRO A 1 107 ? 16.153 6.769 -10.347 1.00 81.56 107 PRO A CA 1
ATOM 787 C C . PRO A 1 107 ? 14.805 6.573 -11.045 1.00 81.56 107 PRO A C 1
ATOM 789 O O . PRO A 1 107 ? 14.065 5.629 -10.739 1.00 81.56 107 PRO A O 1
ATOM 792 N N . ALA A 1 108 ? 14.515 7.432 -12.026 1.00 78.12 108 ALA A N 1
ATOM 793 C CA . ALA A 1 108 ? 13.285 7.352 -12.801 1.00 78.12 108 ALA A CA 1
ATOM 794 C C . ALA A 1 108 ? 13.100 5.945 -13.396 1.00 78.12 108 ALA A C 1
ATOM 796 O O . ALA A 1 108 ? 13.952 5.445 -14.128 1.00 78.12 108 ALA A O 1
ATOM 797 N N . ALA A 1 109 ? 11.963 5.323 -13.088 1.00 75.19 109 ALA A N 1
ATOM 798 C CA . ALA A 1 109 ? 11.533 4.062 -13.673 1.00 75.19 109 ALA A CA 1
ATOM 799 C C . ALA A 1 109 ? 10.338 4.346 -14.583 1.00 75.19 109 ALA A C 1
ATOM 801 O O . ALA A 1 109 ? 9.238 4.654 -14.110 1.00 75.19 109 ALA A O 1
ATOM 802 N N . ASN A 1 110 ? 10.578 4.291 -15.892 1.00 70.56 110 ASN A N 1
ATOM 803 C CA . ASN A 1 110 ? 9.550 4.511 -16.899 1.00 70.56 110 ASN A CA 1
ATOM 804 C C . ASN A 1 110 ? 9.143 3.176 -17.530 1.00 70.56 110 ASN A C 1
ATOM 806 O O . ASN A 1 110 ? 10.002 2.322 -17.727 1.00 70.56 110 ASN A O 1
ATOM 810 N N . PRO A 1 111 ? 7.866 3.010 -17.918 1.00 62.44 111 PRO A N 1
ATOM 811 C CA . PRO A 1 111 ? 7.402 1.827 -18.644 1.00 62.44 111 PRO A CA 1
ATOM 812 C C . PRO A 1 111 ? 7.990 1.697 -20.057 1.00 62.44 111 PRO A C 1
ATOM 814 O O . PRO A 1 111 ? 7.699 0.714 -20.736 1.00 62.44 111 PRO A O 1
ATOM 817 N N . THR A 1 112 ? 8.748 2.703 -20.524 1.00 61.81 112 THR A N 1
ATOM 818 C CA . THR A 1 112 ? 9.479 2.674 -21.797 1.00 61.81 112 THR A CA 1
ATOM 819 C C . THR A 1 112 ? 10.180 1.325 -21.938 1.00 61.81 112 THR A C 1
ATOM 821 O O . THR A 1 112 ? 10.706 0.839 -20.934 1.00 61.81 112 THR A O 1
ATOM 824 N N . PRO A 1 113 ? 10.185 0.698 -23.131 1.00 53.53 113 PRO A N 1
ATOM 825 C CA . PRO A 1 113 ? 10.691 -0.656 -23.261 1.00 53.53 113 PRO A CA 1
ATOM 826 C C . PRO A 1 113 ? 12.086 -0.747 -22.653 1.00 53.53 113 PRO A C 1
ATOM 828 O O . PRO A 1 113 ? 12.944 0.087 -22.952 1.00 53.53 113 PRO A O 1
ATOM 831 N N . LEU A 1 114 ? 12.319 -1.787 -21.857 1.00 55.75 114 LEU A N 1
ATOM 832 C CA . LEU A 1 114 ? 13.638 -2.295 -21.469 1.00 55.75 114 LEU A CA 1
ATOM 833 C C . LEU A 1 114 ? 14.466 -2.736 -22.713 1.00 55.75 114 LEU A C 1
ATOM 835 O O . LEU A 1 114 ? 15.235 -3.692 -22.667 1.00 55.75 114 LEU A O 1
ATOM 839 N N . GLY A 1 115 ? 14.260 -2.105 -23.874 1.00 59.84 115 GLY A N 1
ATOM 840 C CA . GLY A 1 115 ? 14.501 -2.687 -25.187 1.00 59.84 115 GLY A CA 1
ATOM 841 C C . GLY A 1 115 ? 13.736 -4.003 -25.341 1.00 59.84 115 GLY A C 1
ATOM 842 O O . GLY A 1 115 ? 12.554 -4.089 -25.006 1.00 59.84 115 GLY A O 1
ATOM 843 N N . ASP A 1 116 ? 14.450 -5.034 -25.788 1.00 58.84 116 ASP A N 1
ATOM 844 C CA . ASP A 1 116 ? 13.968 -6.416 -25.889 1.00 58.84 116 ASP A CA 1
ATOM 845 C C . ASP A 1 116 ? 13.985 -7.172 -24.542 1.00 58.84 116 ASP A C 1
ATOM 847 O O . ASP A 1 116 ? 13.638 -8.355 -24.493 1.00 58.84 116 ASP A O 1
ATOM 851 N N . ALA A 1 117 ? 14.412 -6.545 -23.435 1.00 70.25 117 ALA A N 1
ATOM 852 C CA . ALA A 1 117 ? 14.503 -7.248 -22.158 1.00 70.25 117 ALA A CA 1
ATOM 853 C C . ALA A 1 117 ? 13.114 -7.447 -21.526 1.00 70.25 117 ALA A C 1
ATOM 855 O O . ALA A 1 117 ? 12.308 -6.524 -21.399 1.00 70.25 117 ALA A O 1
ATOM 856 N N . MET A 1 118 ? 12.839 -8.687 -21.120 1.00 81.50 118 MET A N 1
ATOM 857 C CA . MET A 1 118 ? 11.589 -9.074 -20.467 1.00 81.50 118 MET A CA 1
ATOM 858 C C . MET A 1 118 ? 11.716 -8.953 -18.950 1.00 81.50 118 MET A C 1
ATOM 860 O O . MET A 1 118 ? 12.693 -9.429 -18.367 1.00 81.50 118 MET A O 1
ATOM 864 N N . VAL A 1 119 ? 10.681 -8.432 -18.296 1.00 83.62 119 VAL A N 1
ATOM 865 C CA . VAL A 1 119 ? 10.499 -8.590 -16.853 1.00 83.62 119 VAL A CA 1
ATOM 866 C C . VAL A 1 119 ? 10.134 -10.044 -16.583 1.00 83.62 119 VAL A C 1
ATOM 868 O O . VAL A 1 119 ? 9.143 -10.549 -17.115 1.00 83.62 119 VAL A O 1
ATOM 871 N N . ARG A 1 120 ? 10.940 -10.720 -15.760 1.00 83.31 120 ARG A N 1
ATOM 872 C CA . ARG A 1 120 ? 10.688 -12.098 -15.331 1.00 83.31 120 ARG A CA 1
ATOM 873 C C . ARG A 1 120 ? 10.159 -12.125 -13.906 1.00 83.31 120 ARG A C 1
ATOM 875 O O . ARG A 1 120 ? 10.741 -11.506 -13.015 1.00 83.31 120 ARG A O 1
ATOM 882 N N . ILE A 1 121 ? 9.068 -12.850 -13.697 1.00 81.69 121 ILE A N 1
ATOM 883 C CA . ILE A 1 121 ? 8.485 -13.104 -12.379 1.00 81.69 121 ILE A CA 1
ATOM 884 C C . ILE A 1 121 ? 8.475 -14.606 -12.165 1.00 81.69 121 ILE A C 1
ATOM 886 O O . ILE A 1 121 ? 7.795 -15.334 -12.885 1.00 81.69 121 ILE A O 1
ATOM 890 N N . GLU A 1 122 ? 9.249 -15.060 -11.190 1.00 81.38 122 GLU A N 1
ATOM 891 C CA . GLU A 1 122 ? 9.270 -16.454 -10.770 1.00 81.38 122 GLU A CA 1
ATOM 892 C C . GLU A 1 122 ? 8.170 -16.682 -9.736 1.00 81.38 122 GLU A C 1
ATOM 894 O O . GLU A 1 122 ? 8.086 -15.971 -8.733 1.00 81.38 122 GLU A O 1
ATOM 899 N N . GLN A 1 123 ? 7.315 -17.664 -9.994 1.00 76.75 123 GLN A N 1
ATOM 900 C CA . GLN A 1 123 ? 6.304 -18.145 -9.066 1.00 76.75 123 GLN A CA 1
ATOM 901 C C . GLN A 1 123 ? 6.452 -19.659 -8.874 1.00 76.75 123 GLN A C 1
ATOM 903 O O . GLN A 1 123 ? 6.989 -20.341 -9.751 1.00 76.75 123 GLN A O 1
ATOM 908 N N . PRO A 1 124 ? 5.933 -20.224 -7.767 1.00 76.19 124 PRO A N 1
ATOM 909 C CA . PRO A 1 124 ? 5.969 -21.671 -7.541 1.00 76.19 124 PRO A CA 1
ATOM 910 C C . PRO A 1 124 ? 5.343 -22.506 -8.673 1.00 76.19 124 PRO A C 1
ATOM 912 O O . PRO A 1 124 ? 5.690 -23.671 -8.840 1.00 76.19 124 PRO A O 1
ATOM 915 N N . ASN A 1 125 ? 4.427 -21.924 -9.454 1.00 79.94 125 ASN A N 1
ATOM 916 C CA . ASN A 1 125 ? 3.734 -22.557 -10.578 1.00 79.94 125 ASN A CA 1
ATOM 917 C C . ASN A 1 125 ? 4.331 -22.219 -11.964 1.00 79.94 125 ASN A C 1
ATOM 919 O O . ASN A 1 125 ? 3.790 -22.681 -12.968 1.00 79.94 125 ASN A O 1
ATOM 923 N N . GLY A 1 126 ? 5.421 -21.444 -12.043 1.00 80.31 126 GLY A N 1
ATOM 924 C CA . GLY A 1 126 ? 6.110 -21.131 -13.298 1.00 80.31 126 GLY A CA 1
ATOM 925 C C . GLY A 1 126 ? 6.731 -19.733 -13.357 1.00 80.31 126 GLY A C 1
ATOM 926 O O . GLY A 1 126 ? 6.583 -18.916 -12.452 1.00 80.31 126 GLY A O 1
ATOM 927 N N . THR A 1 127 ? 7.435 -19.449 -14.456 1.00 84.69 127 THR A N 1
ATOM 928 C CA . THR A 1 127 ? 8.019 -18.128 -14.731 1.00 84.69 127 THR A CA 1
ATOM 929 C C . THR A 1 127 ? 7.197 -17.392 -15.782 1.00 84.69 127 THR A C 1
ATOM 931 O O . THR A 1 127 ? 7.040 -17.876 -16.902 1.00 84.69 127 THR A O 1
ATOM 934 N N . PHE A 1 128 ? 6.741 -16.186 -15.452 1.00 84.25 128 PHE A N 1
ATOM 935 C CA . PHE A 1 128 ? 6.108 -15.270 -16.399 1.00 84.25 128 PHE A CA 1
ATOM 936 C C . PHE A 1 128 ? 7.158 -14.322 -16.975 1.00 84.25 128 PHE A C 1
ATOM 938 O O . PHE A 1 128 ? 7.985 -13.795 -16.231 1.00 84.25 128 PHE A O 1
ATOM 945 N N . ALA A 1 129 ? 7.126 -14.099 -18.288 1.00 86.62 129 ALA A N 1
ATOM 946 C CA . ALA A 1 129 ? 7.966 -13.123 -18.972 1.00 86.62 129 ALA A CA 1
ATOM 947 C C . ALA A 1 129 ? 7.070 -12.110 -19.691 1.00 86.62 129 ALA A C 1
ATOM 949 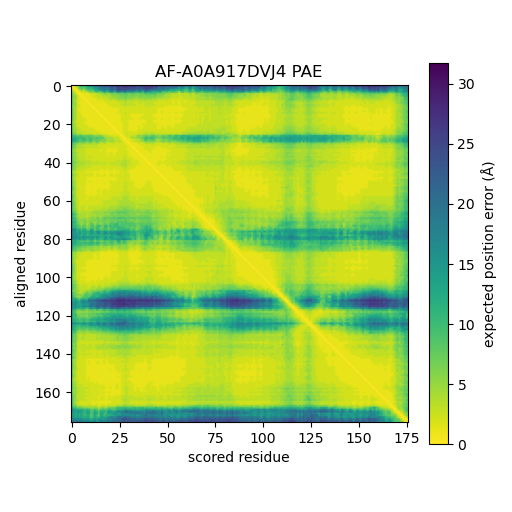O O . ALA A 1 129 ? 6.183 -12.503 -20.446 1.00 86.62 129 ALA A O 1
ATOM 950 N N . MET A 1 130 ? 7.287 -10.824 -19.432 1.00 88.25 130 MET A N 1
ATOM 951 C CA . MET A 1 130 ? 6.457 -9.729 -19.939 1.00 88.25 130 MET A CA 1
ATOM 952 C C . MET A 1 130 ? 7.335 -8.592 -20.457 1.00 88.25 130 MET A C 1
ATOM 954 O O . MET A 1 130 ? 8.417 -8.351 -19.917 1.00 88.25 130 MET A O 1
ATOM 958 N N . THR A 1 131 ? 6.865 -7.843 -21.455 1.00 87.06 131 THR A N 1
ATOM 959 C CA . THR A 1 131 ? 7.460 -6.531 -21.755 1.00 87.06 131 THR A CA 1
ATOM 960 C C . THR A 1 131 ? 7.285 -5.594 -20.553 1.00 87.06 131 THR A C 1
ATOM 962 O O . THR A 1 131 ? 6.415 -5.817 -19.711 1.00 87.06 131 THR A O 1
ATOM 965 N N . GLY A 1 132 ? 8.062 -4.509 -20.471 1.00 84.94 132 GLY A N 1
ATOM 966 C CA . GLY A 1 132 ? 7.863 -3.490 -19.429 1.00 84.94 132 GLY A CA 1
ATOM 967 C C . GLY A 1 132 ? 6.435 -2.923 -19.412 1.00 84.94 132 GLY A C 1
ATOM 968 O O . GLY A 1 132 ? 5.840 -2.777 -18.347 1.00 84.94 132 GLY A O 1
ATOM 969 N N . GLU A 1 133 ? 5.838 -2.692 -20.586 1.00 84.94 133 GLU A N 1
ATOM 970 C CA . GLU A 1 133 ? 4.454 -2.216 -20.704 1.00 84.94 133 GLU A CA 1
ATOM 971 C C . GLU A 1 133 ? 3.434 -3.250 -20.209 1.00 84.94 133 GLU A C 1
ATOM 973 O O . GLU A 1 133 ? 2.560 -2.906 -19.414 1.00 84.94 133 GLU A O 1
ATOM 978 N N . GLN A 1 134 ? 3.558 -4.515 -20.632 1.00 88.25 134 GLN A N 1
ATOM 979 C CA . GLN A 1 134 ? 2.700 -5.602 -20.147 1.00 88.25 134 GLN A CA 1
ATOM 980 C C . GLN A 1 134 ? 2.851 -5.781 -18.639 1.00 88.25 134 GLN A C 1
ATOM 982 O O . GLN A 1 134 ? 1.857 -5.914 -17.937 1.00 88.25 134 GLN A O 1
ATOM 987 N N . TYR A 1 135 ? 4.077 -5.713 -18.121 1.00 88.56 135 TYR A N 1
ATOM 988 C CA . TYR A 1 135 ? 4.315 -5.800 -16.689 1.00 88.56 135 TYR A CA 1
ATOM 989 C C . TYR A 1 135 ? 3.578 -4.691 -15.935 1.00 88.56 135 TYR A C 1
ATOM 991 O O . TYR A 1 135 ? 2.861 -4.984 -14.984 1.00 88.56 135 TYR A O 1
ATOM 999 N N . VAL A 1 136 ? 3.681 -3.430 -16.372 1.00 87.62 136 VAL A N 1
ATOM 1000 C CA . VAL A 1 136 ? 2.967 -2.320 -15.719 1.00 87.62 136 VAL A CA 1
ATOM 1001 C C . VAL A 1 136 ? 1.456 -2.490 -15.823 1.00 87.62 136 VAL A C 1
ATOM 1003 O O . VAL A 1 136 ? 0.769 -2.468 -14.799 1.00 87.62 136 VAL A O 1
ATOM 1006 N N . ARG A 1 137 ? 0.953 -2.657 -17.051 1.00 87.62 137 ARG A N 1
ATOM 1007 C CA . ARG A 1 137 ? -0.477 -2.677 -17.364 1.00 87.62 137 ARG A CA 1
ATOM 1008 C C . ARG A 1 137 ? -1.172 -3.896 -16.782 1.00 87.62 137 ARG A C 1
ATOM 1010 O O . ARG A 1 137 ? -2.226 -3.736 -16.189 1.00 87.62 137 ARG A O 1
ATOM 1017 N N . ASP A 1 138 ? -0.602 -5.083 -16.958 1.00 89.56 138 ASP A N 1
ATOM 1018 C CA . ASP A 1 138 ? -1.285 -6.355 -16.714 1.00 89.56 138 ASP A CA 1
ATOM 1019 C C . ASP A 1 138 ? -0.954 -6.940 -15.333 1.00 89.56 138 ASP A C 1
ATOM 1021 O O . ASP A 1 138 ? -1.737 -7.729 -14.813 1.00 89.56 138 ASP A O 1
ATOM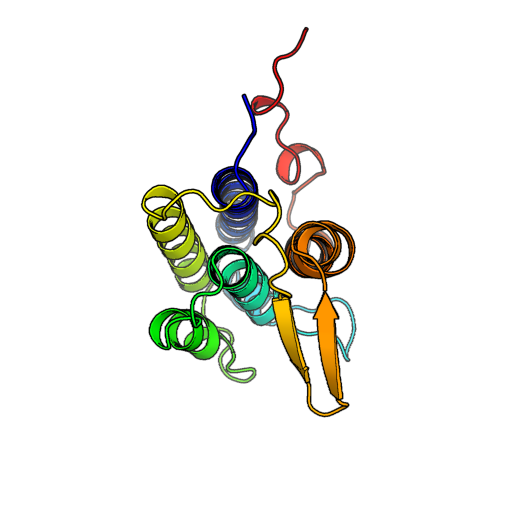 1025 N N . TRP A 1 139 ? 0.132 -6.503 -14.679 1.00 90.25 139 TRP A N 1
ATOM 1026 C CA . TRP A 1 139 ? 0.567 -7.060 -13.391 1.00 90.25 139 TRP A CA 1
ATOM 1027 C C . TRP A 1 139 ? 0.733 -6.010 -12.289 1.00 90.25 139 TRP A C 1
ATOM 1029 O O . TRP A 1 139 ? 0.006 -5.999 -11.296 1.00 90.25 139 TRP A O 1
ATOM 1039 N N . ALA A 1 140 ? 1.694 -5.110 -12.459 1.00 90.88 140 ALA A N 1
ATOM 1040 C CA . ALA A 1 140 ? 2.227 -4.253 -11.412 1.00 90.88 140 ALA A CA 1
ATOM 1041 C C . ALA A 1 140 ? 1.169 -3.297 -10.836 1.00 90.88 140 ALA A C 1
ATOM 1043 O O . ALA A 1 140 ? 1.010 -3.197 -9.617 1.00 90.88 140 ALA A O 1
ATOM 1044 N N . MET A 1 141 ? 0.402 -2.628 -11.708 1.00 91.19 141 MET A N 1
ATOM 1045 C CA . MET A 1 141 ? -0.664 -1.720 -11.275 1.00 91.19 141 MET A CA 1
ATOM 1046 C C . MET A 1 141 ? -1.783 -2.465 -10.542 1.00 91.19 141 MET A C 1
ATO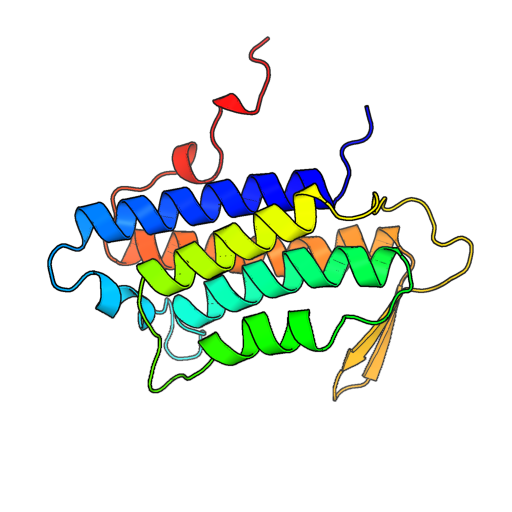M 1048 O O . MET A 1 141 ? -2.268 -1.974 -9.523 1.00 91.19 141 MET A O 1
ATOM 1052 N N . HIS A 1 142 ? -2.169 -3.651 -11.020 1.00 94.19 142 HIS A N 1
ATOM 1053 C CA . HIS A 1 142 ? -3.214 -4.455 -10.386 1.00 94.19 142 HIS A CA 1
ATOM 1054 C C . HIS A 1 142 ? -2.817 -4.874 -8.973 1.00 94.19 142 HIS A C 1
ATOM 1056 O O . HIS A 1 142 ? -3.590 -4.649 -8.044 1.00 94.19 142 HIS A O 1
ATOM 1062 N N . GLN A 1 143 ? -1.595 -5.389 -8.802 1.00 94.06 143 GLN A N 1
ATOM 1063 C CA . GLN A 1 143 ? -1.068 -5.773 -7.493 1.00 94.06 143 GLN A CA 1
ATOM 1064 C C . GLN A 1 143 ? -1.083 -4.589 -6.522 1.00 94.06 143 GLN A C 1
ATOM 1066 O O . GLN A 1 143 ? -1.685 -4.660 -5.453 1.00 94.06 143 GLN A O 1
ATOM 1071 N N . PHE A 1 144 ? -0.483 -3.464 -6.913 1.00 95.81 144 PHE A N 1
ATOM 1072 C CA . PHE A 1 144 ? -0.377 -2.301 -6.039 1.00 95.81 144 PHE A CA 1
ATOM 1073 C C . PHE A 1 144 ? -1.749 -1.732 -5.639 1.00 95.81 144 PHE A C 1
ATOM 1075 O O . PHE A 1 144 ? -2.039 -1.588 -4.448 1.00 95.81 144 PHE A O 1
ATOM 1082 N N . TYR A 1 145 ? -2.625 -1.443 -6.608 1.00 96.69 145 TYR A N 1
ATOM 1083 C CA . TYR A 1 145 ? -3.920 -0.826 -6.310 1.00 96.69 145 TYR A CA 1
ATOM 1084 C C . TYR A 1 145 ? -4.882 -1.763 -5.585 1.00 96.69 145 TYR A C 1
ATOM 1086 O O . TYR A 1 145 ? -5.687 -1.279 -4.788 1.00 96.69 145 TYR A O 1
ATOM 1094 N N . PHE A 1 146 ? -4.791 -3.079 -5.803 1.00 98.38 146 PHE A N 1
ATOM 1095 C CA . PHE A 1 146 ? -5.590 -4.051 -5.060 1.00 98.38 146 PHE A CA 1
ATOM 1096 C C . PHE A 1 146 ? -5.340 -3.935 -3.553 1.00 98.38 146 PHE A C 1
ATOM 1098 O O . PHE A 1 146 ? -6.292 -3.813 -2.780 1.00 98.38 146 PHE A O 1
ATOM 1105 N N . HIS A 1 147 ? -4.075 -3.892 -3.129 1.00 98.00 147 HIS A N 1
ATOM 1106 C CA . HIS A 1 147 ? -3.727 -3.808 -1.711 1.00 98.00 147 HIS A CA 1
ATOM 1107 C C . HIS A 1 147 ? -4.115 -2.462 -1.085 1.00 98.00 147 HIS A C 1
ATOM 1109 O O . HIS A 1 147 ? -4.683 -2.439 0.008 1.00 98.00 147 HIS A O 1
ATOM 1115 N N . VAL A 1 148 ? -3.912 -1.342 -1.790 1.00 98.31 148 VAL A N 1
ATOM 1116 C CA . VAL A 1 148 ? -4.321 -0.015 -1.290 1.00 98.31 148 VAL A CA 1
ATOM 1117 C C . VAL A 1 148 ? -5.846 0.081 -1.155 1.00 98.31 148 VAL A C 1
ATOM 1119 O O . VAL A 1 148 ? -6.349 0.528 -0.123 1.00 98.31 148 VAL A O 1
ATOM 1122 N N . MET A 1 149 ? -6.603 -0.367 -2.163 1.00 98.50 149 MET A N 1
ATOM 1123 C CA . MET A 1 149 ? -8.069 -0.387 -2.094 1.00 98.50 149 MET A CA 1
ATOM 1124 C C . MET A 1 149 ? -8.590 -1.337 -1.018 1.00 98.50 149 MET A C 1
ATOM 1126 O O . MET A 1 149 ? -9.581 -1.025 -0.360 1.00 98.50 149 MET A O 1
ATOM 1130 N N . THR A 1 150 ? -7.931 -2.476 -0.816 1.00 98.69 150 THR A N 1
ATOM 1131 C CA . THR A 1 150 ? -8.316 -3.427 0.231 1.00 98.69 150 THR A CA 1
ATOM 1132 C C . THR A 1 150 ? -8.073 -2.836 1.617 1.00 98.69 150 THR A C 1
ATOM 1134 O O . THR A 1 150 ? -8.957 -2.923 2.465 1.00 98.69 150 THR A O 1
ATOM 1137 N N . ALA A 1 151 ? -6.946 -2.151 1.840 1.00 98.44 151 ALA A N 1
ATOM 1138 C CA . ALA A 1 151 ? -6.700 -1.416 3.082 1.00 98.44 151 ALA A CA 1
ATOM 1139 C C . ALA A 1 151 ? -7.775 -0.340 3.326 1.00 98.44 151 ALA A C 1
ATOM 1141 O O . ALA A 1 151 ? -8.361 -0.291 4.408 1.00 98.44 151 ALA A O 1
ATOM 1142 N N . TYR A 1 152 ? -8.112 0.458 2.302 1.00 98.75 152 TYR A N 1
ATOM 1143 C CA . TYR A 1 152 ? -9.229 1.411 2.363 1.00 98.75 152 TYR A CA 1
ATOM 1144 C C . TYR A 1 152 ? -10.545 0.725 2.762 1.00 98.75 152 TYR A C 1
ATOM 1146 O O . TYR A 1 152 ? -11.255 1.203 3.646 1.00 98.75 152 TYR A O 1
ATOM 1154 N N . ALA A 1 153 ? -10.873 -0.400 2.126 1.00 98.81 153 ALA A N 1
ATOM 1155 C CA . ALA A 1 153 ? -12.113 -1.121 2.372 1.00 98.81 153 ALA A CA 1
ATOM 1156 C C . ALA A 1 153 ? -12.175 -1.711 3.789 1.00 98.81 153 ALA A C 1
ATOM 1158 O O . ALA A 1 153 ? -13.226 -1.614 4.417 1.00 98.81 153 ALA A O 1
ATOM 1159 N N . ILE A 1 154 ? -11.070 -2.257 4.314 1.00 98.50 154 ILE A N 1
ATOM 1160 C CA . ILE A 1 154 ? -10.989 -2.754 5.698 1.00 98.50 154 ILE A CA 1
ATOM 1161 C C . ILE A 1 154 ? -11.265 -1.617 6.684 1.00 98.50 154 ILE A C 1
ATOM 1163 O O . ILE A 1 154 ? -12.150 -1.741 7.528 1.00 98.50 154 ILE A O 1
ATOM 1167 N N . LEU A 1 155 ? -10.567 -0.486 6.539 1.00 98.38 155 LEU A N 1
ATOM 1168 C CA . LEU A 1 155 ? -10.760 0.682 7.402 1.00 98.38 155 LEU A CA 1
ATOM 1169 C C . LEU A 1 155 ? -12.199 1.206 7.329 1.00 98.38 155 LEU A C 1
ATOM 1171 O O . LEU A 1 155 ? -12.817 1.511 8.349 1.00 98.38 155 LEU A O 1
ATOM 1175 N N . ARG A 1 156 ? -12.767 1.274 6.121 1.00 98.25 156 ARG A N 1
ATOM 1176 C CA . ARG A 1 156 ? -14.142 1.734 5.919 1.00 98.25 156 ARG A CA 1
ATOM 1177 C C . ARG A 1 156 ? -15.160 0.778 6.541 1.00 98.25 156 ARG A C 1
ATOM 1179 O O . ARG A 1 156 ? -16.124 1.244 7.144 1.00 98.25 156 ARG A O 1
ATOM 1186 N N . ALA A 1 157 ? -14.951 -0.531 6.408 1.00 97.88 157 ALA A N 1
ATOM 1187 C CA . ALA A 1 157 ? -15.796 -1.558 7.014 1.00 97.88 157 ALA A CA 1
ATOM 1188 C C . ALA A 1 157 ? -15.718 -1.540 8.550 1.00 97.88 157 ALA A C 1
ATOM 1190 O O . ALA A 1 157 ? -16.723 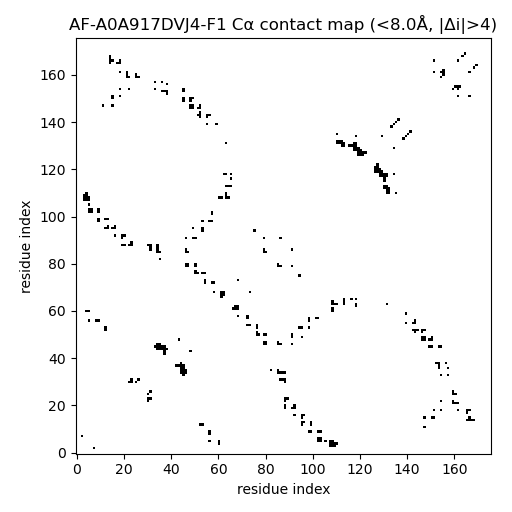-1.793 9.208 1.00 97.88 157 ALA A O 1
ATOM 1191 N N . ALA A 1 158 ? -14.567 -1.164 9.112 1.00 96.50 158 ALA A N 1
ATOM 1192 C CA . ALA A 1 158 ? -14.368 -0.974 10.548 1.00 96.50 158 ALA A CA 1
ATOM 1193 C C . ALA A 1 158 ? -14.960 0.341 11.101 1.00 96.50 158 ALA A C 1
ATOM 1195 O O . ALA A 1 158 ? -14.796 0.648 12.277 1.00 96.50 158 ALA A O 1
ATOM 1196 N N . GLY A 1 159 ? -15.657 1.128 10.272 1.00 96.25 159 GLY A N 1
ATOM 1197 C CA . GLY A 1 159 ? -16.367 2.333 10.706 1.00 96.25 159 GLY A CA 1
ATOM 1198 C C . GLY A 1 159 ? -15.558 3.628 10.631 1.00 96.25 159 GLY A C 1
ATOM 1199 O O . GLY A 1 159 ? -16.095 4.681 10.971 1.00 96.25 159 GLY A O 1
ATOM 1200 N N . ILE A 1 160 ? -14.319 3.598 10.125 1.00 97.75 160 ILE A N 1
ATOM 1201 C CA . ILE A 1 160 ? -13.535 4.821 9.923 1.00 97.75 160 ILE A CA 1
ATOM 1202 C C . ILE A 1 160 ? -14.241 5.720 8.892 1.00 97.75 160 ILE A C 1
ATOM 1204 O O . ILE A 1 160 ? -14.663 5.298 7.803 1.00 97.75 160 ILE A O 1
ATOM 1208 N N . ALA A 1 161 ? -14.384 6.998 9.234 1.00 97.50 161 ALA A N 1
ATOM 1209 C CA . ALA A 1 161 ? -15.031 8.029 8.435 1.00 97.50 161 ALA A CA 1
ATOM 1210 C C . ALA A 1 161 ? -14.132 8.490 7.270 1.00 97.50 161 ALA A C 1
ATOM 1212 O O . ALA A 1 161 ? -13.653 9.623 7.231 1.00 97.50 161 ALA A O 1
ATOM 1213 N N . ILE A 1 162 ? -13.906 7.585 6.316 1.00 97.38 162 ILE A N 1
ATOM 1214 C CA . ILE A 1 162 ? -13.172 7.811 5.064 1.00 97.38 162 ILE A CA 1
ATOM 1215 C C . ILE A 1 162 ? -14.070 7.620 3.840 1.00 97.38 162 ILE A C 1
ATOM 1217 O O . ILE A 1 162 ? -14.978 6.788 3.822 1.00 97.38 162 ILE A O 1
ATOM 1221 N N . GLY A 1 163 ? -13.809 8.375 2.779 1.00 95.88 163 GLY A N 1
ATOM 1222 C CA . GLY A 1 163 ? -14.587 8.358 1.541 1.00 95.88 163 GLY A CA 1
ATOM 1223 C C . GLY A 1 163 ? -13.725 8.343 0.283 1.00 95.88 163 GLY A C 1
ATOM 1224 O O . GLY A 1 163 ? -12.497 8.365 0.334 1.00 95.88 163 GLY A O 1
ATOM 1225 N N . LYS A 1 164 ? -14.382 8.363 -0.882 1.00 94.62 164 LYS A N 1
ATOM 1226 C CA . LYS A 1 164 ? -13.698 8.432 -2.185 1.00 94.62 164 LYS A CA 1
ATOM 1227 C C . LYS A 1 164 ? -12.752 9.633 -2.288 1.00 94.62 164 LYS A C 1
ATOM 1229 O O . LYS A 1 164 ? -11.704 9.506 -2.907 1.00 94.62 164 LYS A O 1
ATOM 1234 N N . ALA A 1 165 ? -13.111 10.768 -1.687 1.00 93.44 165 ALA A N 1
ATOM 1235 C CA . ALA A 1 165 ? -12.278 11.970 -1.676 1.00 93.44 165 ALA A CA 1
ATOM 1236 C C . ALA A 1 165 ? -10.967 11.786 -0.891 1.00 93.44 165 ALA A C 1
ATOM 1238 O O . ALA A 1 165 ? -9.995 12.470 -1.185 1.00 93.44 165 ALA A O 1
ATOM 1239 N N . ASP A 1 166 ? -10.919 10.844 0.055 1.00 95.12 166 ASP A N 1
ATOM 1240 C CA . ASP A 1 166 ? -9.695 10.510 0.787 1.00 95.12 166 ASP A CA 1
ATOM 1241 C C . ASP A 1 166 ? -8.813 9.561 -0.019 1.00 95.12 166 ASP A C 1
ATOM 1243 O O . ASP A 1 166 ? -7.609 9.769 -0.120 1.00 95.12 166 ASP A O 1
ATOM 1247 N N . TYR A 1 167 ? -9.421 8.557 -0.661 1.00 94.12 167 TYR A N 1
ATOM 1248 C CA . TYR A 1 167 ? -8.712 7.635 -1.553 1.00 94.12 167 TYR A CA 1
ATOM 1249 C C . TYR A 1 167 ? -8.197 8.323 -2.833 1.00 94.12 167 TYR A C 1
ATOM 1251 O O . TYR A 1 167 ? -7.160 7.971 -3.387 1.00 94.12 167 TYR A O 1
ATOM 1259 N N . MET A 1 168 ? -8.923 9.318 -3.334 1.00 88.81 168 MET A N 1
ATOM 1260 C CA . MET A 1 168 ? -8.609 10.021 -4.575 1.00 88.81 168 MET A CA 1
ATOM 1261 C C . MET A 1 168 ? -8.730 11.532 -4.352 1.00 88.81 168 MET A C 1
ATOM 1263 O O . MET A 1 168 ? -9.718 12.139 -4.773 1.00 88.81 168 MET A O 1
ATOM 1267 N N . PRO A 1 169 ? -7.750 12.148 -3.668 1.00 79.19 169 PRO A N 1
ATOM 1268 C CA . PRO A 1 169 ? -7.823 13.556 -3.307 1.00 79.19 169 PRO A CA 1
ATOM 1269 C C . PRO A 1 169 ? -7.790 14.445 -4.550 1.00 79.19 169 PRO A C 1
ATOM 1271 O O . PRO A 1 169 ? -6.828 14.438 -5.323 1.00 79.19 169 PRO A O 1
ATOM 1274 N N . PHE A 1 170 ? -8.840 15.256 -4.714 1.00 66.12 170 PHE A N 1
ATOM 1275 C CA . PHE A 1 170 ? -9.014 16.143 -5.868 1.00 66.12 170 PHE A CA 1
ATOM 1276 C C . PHE A 1 170 ? -7.899 17.184 -6.019 1.00 66.12 170 PHE A C 1
ATOM 1278 O O . PHE A 1 170 ? -7.634 17.620 -7.133 1.00 66.12 170 PHE A O 1
ATOM 1285 N N . ALA A 1 171 ? -7.198 17.519 -4.930 1.00 60.25 171 ALA A N 1
ATOM 1286 C CA . ALA A 1 171 ? -6.061 18.444 -4.916 1.00 60.25 171 ALA A CA 1
ATOM 1287 C C . ALA A 1 171 ? -4.894 18.025 -5.837 1.00 60.25 171 ALA A C 1
ATOM 1289 O O . ALA A 1 171 ? -3.996 18.823 -6.091 1.00 60.25 171 ALA A O 1
ATOM 1290 N N . ARG A 1 172 ? -4.894 16.786 -6.348 1.00 61.19 172 ARG A N 1
ATOM 1291 C CA . ARG A 1 172 ? -3.914 16.301 -7.334 1.00 61.19 172 ARG A CA 1
ATOM 1292 C C . ARG A 1 172 ? -4.285 16.588 -8.783 1.00 61.19 172 ARG A C 1
ATOM 1294 O O . ARG A 1 172 ? -3.431 16.465 -9.657 1.00 61.19 172 ARG A O 1
ATOM 1301 N N . PHE A 1 173 ? -5.532 16.957 -9.053 1.00 63.34 173 PHE A N 1
ATOM 1302 C CA . PHE A 1 173 ? -5.984 17.305 -10.391 1.00 63.34 173 PHE A CA 1
ATOM 1303 C C . PHE A 1 173 ? -6.027 18.824 -10.508 1.00 63.34 173 PHE A C 1
ATOM 1305 O O . PHE A 1 173 ? -6.580 19.511 -9.651 1.00 63.34 173 PHE A O 1
ATOM 1312 N N . LYS A 1 174 ? -5.451 19.364 -11.586 1.00 54.19 174 LYS A N 1
ATOM 1313 C CA . LYS A 1 174 ? -5.737 20.748 -11.961 1.00 54.19 174 LYS A CA 1
ATOM 1314 C C . LYS A 1 174 ? -7.219 20.803 -12.313 1.00 54.19 174 LYS A C 1
ATOM 1316 O O . LYS A 1 174 ? -7.633 20.186 -13.292 1.00 54.19 174 LYS A O 1
ATOM 1321 N N . VAL A 1 175 ? -8.007 21.475 -11.480 1.00 53.28 175 VAL A N 1
ATOM 1322 C CA . VAL A 1 175 ? -9.385 21.823 -11.824 1.00 53.28 175 VAL A CA 1
ATOM 1323 C C . VAL A 1 175 ? -9.288 22.799 -12.995 1.00 53.28 175 VAL A C 1
ATOM 1325 O O . VAL A 1 175 ? -8.559 23.787 -12.898 1.00 53.28 175 VAL A O 1
ATOM 1328 N N . ALA A 1 176 ? -9.904 22.438 -14.119 1.00 55.56 176 ALA A N 1
ATOM 1329 C CA . ALA A 1 176 ? -9.995 23.297 -15.295 1.00 55.56 176 ALA A CA 1
ATOM 1330 C C . ALA A 1 176 ? -10.953 24.465 -15.039 1.00 55.56 176 ALA A C 1
ATOM 1332 O O . ALA A 1 176 ? -11.958 24.242 -14.324 1.00 55.56 176 ALA A O 1
#

Foldseek 3Di:
DADFLLNVLLVLLVLLLLLLVLLVVPVPPCSFVQLLFADDPPDDGLLLLLLQLLLLSQCLLCLLLVHDRDVVSVVLSVVCPDNVDNDGSVSSSVSSVVSSVCSVPDDGRHLPWPPPAWRWDDDPVGIDTHTSVCCVPVPSVCSNVVSSVRSVVSSVVVPRPDDPCSSPPCVPDDDD

Solvent-accessible surface area (backbone atoms only — not comparable to full-atom values): 9824 Å² total; per-residue (Å²): 136,84,81,36,54,41,61,55,39,38,52,53,43,52,32,52,41,55,53,49,49,53,38,50,74,69,40,59,95,58,30,40,60,53,25,66,38,50,86,47,96,91,46,73,25,34,26,43,24,52,30,48,26,49,38,41,55,60,40,49,46,27,46,51,67,75,42,80,70,54,68,68,58,51,50,67,29,57,76,40,60,41,88,93,56,37,59,41,56,68,60,52,41,51,54,43,51,54,49,36,57,52,38,75,72,47,79,89,25,51,58,63,64,54,68,91,47,57,41,73,46,83,48,101,91,48,73,51,74,30,48,32,51,50,37,44,70,75,42,51,51,53,58,29,50,50,24,50,52,47,35,52,49,39,45,41,74,72,65,42,97,69,52,68,60,57,76,54,51,63,91,78,53,84,81,128

Radius of gyration: 16.58 Å; Cα contacts (8 Å, |Δi|>4): 229; chains: 1; bounding box: 34×46×48 Å

Secondary structure (DSSP, 8-state):
----HHHHHHHHHHHHHHHHHHHHHHHGGGGGGGGG--SSTTSPPHHHHHHHHHHHHHHHHHHHTTPPPPHHHHHHHHTT--SS----HHHHHHHHHHHHHHHHHSPP---S--TTPPEEEEETTEEEEE-HHHIIIIIIHHHHHHHHHHHHHHHHHTT----HHHHS-GGGS---

Nearest PDB structures (foldseek):
  3qth-assembly1_A  TM=8.320E-01  e=1.030E-07  Colwellia psychrerythraea 34H
  2oqm-assembly2_D  TM=8.066E-01  e=4.710E-08  Shewanella denitrificans
  3qth-assembly1_B  TM=8.375E-01  e=6.390E-07  Colwellia psychrerythraea 34H
  8f5v-assembly1_B  TM=5.232E-01  e=1.148E-01  Mycobacterium tuberculosis
  8fx9-assembly1_A-2  TM=5.914E-01  e=2.261E-01  Mycobacterium tuberculosis